Protein AF-A0A2T9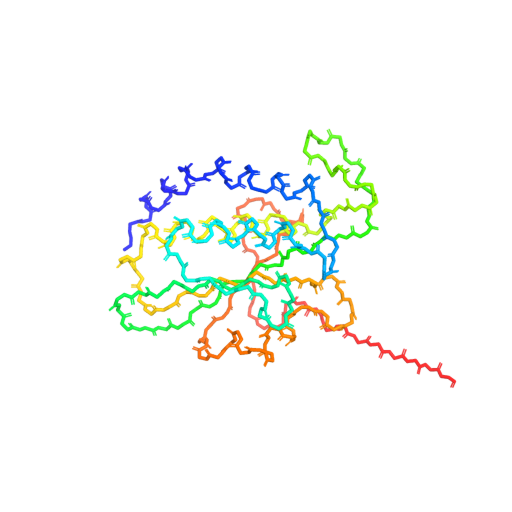XA88-F1 (afdb_monomer)

Organism: NCBI:txid563177

pLDDT: mean 96.51, std 3.8, range [69.56, 98.94]

Secondary structure (DSSP, 8-state):
--HHHHHHHHHHHHHHHHHHHHHHHHS--BTT--HHHHHHHHHHHHHTT-EEEE-SSSTT-EEEEEE-SS---EEEEEEE--BBS-------TT--SSTT-B--S-HHHHHHHHHHHHHHHHHTGGG--SEEEEEEES-SS-SSSTTHHHHHHTTTTTT-SEEEE----TTS-TT-----SS--SPPP------

Foldseek 3Di:
DPVVVLVVLLVVCVVVLVVQLLVCQQAAAAFLGCQVVLVVLQVLLVVLVWDWDAQQLGRSKIKTKDFAPAADAEEEEEAERHWDQAADPDPDPSHYPDGRTGRPQSSSNQSSVLSSVSNSCSVVVVVDHGMYMYIYFGACVPPPPGGPNSNVVSPSCPRHPYYDYDGDDPVDDPPDDDDDPDDDDDDDDDDDDD

InterPro domains:
  IPR002933 Peptidase M20 [PF01546] (76-179)
  IPR017439 Amidohydrolase [PTHR11014] (13-193)
  IPR017439 Amidohydrolase [TIGR01891] (17-194)

Structure (mmCIF, N/CA/C/O backbone):
data_AF-A0A2T9XA88-F1
#
_entry.id   AF-A0A2T9XA88-F1
#
loop_
_atom_site.group_PDB
_atom_site.id
_atom_site.type_symbol
_atom_site.label_atom_id
_atom_site.label_alt_id
_atom_site.label_comp_id
_atom_site.label_asym_id
_atom_site.label_entity_id
_atom_site.label_seq_id
_atom_site.pdbx_PDB_ins_code
_atom_site.Cartn_x
_atom_site.Cartn_y
_atom_site.Cartn_z
_atom_site.occupancy
_atom_site.B_iso_or_equiv
_atom_site.auth_seq_id
_atom_site.auth_comp_id
_atom_site.auth_asym_id
_atom_site.auth_atom_id
_atom_site.pdbx_PDB_model_num
ATOM 1 N N . MET A 1 1 ? -16.355 15.250 12.314 1.00 69.56 1 MET A N 1
ATOM 2 C CA . MET A 1 1 ? -14.965 15.017 11.875 1.00 69.56 1 MET A CA 1
ATOM 3 C C . MET A 1 1 ? -14.281 16.368 11.841 1.00 69.56 1 MET A C 1
ATOM 5 O O . MET A 1 1 ? -14.768 17.240 11.133 1.00 69.56 1 MET A O 1
ATOM 9 N N . ASP A 1 2 ? -13.253 16.572 12.661 1.00 83.31 2 ASP A N 1
ATOM 10 C CA . ASP A 1 2 ? -12.488 17.823 12.671 1.00 83.31 2 ASP A CA 1
ATOM 11 C C . ASP A 1 2 ? -11.396 17.740 11.596 1.00 83.31 2 ASP A C 1
ATOM 13 O O . ASP A 1 2 ? -10.391 17.045 11.753 1.00 83.31 2 ASP A O 1
ATOM 17 N N . ILE A 1 3 ? -11.654 18.386 10.460 1.00 84.69 3 ILE A N 1
ATOM 18 C CA . ILE A 1 3 ? -10.764 18.360 9.295 1.00 84.69 3 ILE A CA 1
ATOM 19 C C . ILE A 1 3 ? -9.452 19.094 9.592 1.00 84.69 3 ILE A C 1
ATOM 21 O O . ILE A 1 3 ? -8.404 18.678 9.103 1.00 84.69 3 ILE A O 1
ATOM 25 N N . GLU A 1 4 ? -9.477 20.147 10.407 1.00 88.25 4 GLU A N 1
ATOM 26 C CA . GLU A 1 4 ? -8.271 20.910 10.738 1.00 88.25 4 GLU A CA 1
ATOM 27 C C . GLU A 1 4 ? -7.352 20.111 11.660 1.00 88.25 4 GLU A C 1
ATOM 29 O O . GLU A 1 4 ? -6.138 20.073 11.447 1.00 88.25 4 GLU A O 1
ATOM 34 N N . LYS A 1 5 ? -7.930 19.362 12.609 1.00 89.12 5 LYS A N 1
ATOM 35 C CA . LYS A 1 5 ? -7.171 18.379 13.392 1.00 89.12 5 LYS A CA 1
ATOM 36 C C . LYS A 1 5 ? -6.504 17.336 12.489 1.00 89.12 5 LYS A C 1
ATOM 38 O O . LYS A 1 5 ? -5.317 17.074 12.649 1.00 89.12 5 LYS A O 1
ATOM 43 N N . LEU A 1 6 ? -7.236 16.772 11.523 1.00 89.12 6 LEU A N 1
ATOM 44 C CA . LEU A 1 6 ? -6.676 15.784 10.591 1.00 89.12 6 LEU A CA 1
ATOM 45 C C . LEU A 1 6 ? -5.538 16.361 9.745 1.00 89.12 6 LEU A C 1
ATOM 47 O O . LEU A 1 6 ? -4.523 15.697 9.571 1.00 89.12 6 LEU A O 1
ATOM 51 N N . LYS A 1 7 ? -5.670 17.598 9.250 1.00 90.00 7 LYS A N 1
ATOM 52 C CA . LYS A 1 7 ? -4.584 18.272 8.521 1.00 90.00 7 LYS A CA 1
ATOM 53 C C . LYS A 1 7 ? -3.334 18.414 9.384 1.00 90.00 7 LYS A C 1
ATOM 55 O O . LYS A 1 7 ? -2.239 18.139 8.906 1.00 90.00 7 LYS A O 1
ATOM 60 N N . LYS A 1 8 ? -3.493 18.800 10.652 1.00 93.12 8 LYS A N 1
ATOM 61 C CA . LYS A 1 8 ? -2.372 18.877 11.592 1.00 93.12 8 LYS A CA 1
ATOM 62 C C . LYS A 1 8 ? -1.730 17.505 11.815 1.00 93.12 8 LYS A C 1
ATOM 64 O O . LYS A 1 8 ? -0.515 17.391 11.716 1.00 93.12 8 LYS A O 1
ATOM 69 N N . ASP A 1 9 ? -2.537 16.472 12.056 1.00 93.06 9 ASP A N 1
ATOM 70 C CA . ASP A 1 9 ? -2.051 15.100 12.242 1.00 93.06 9 ASP A CA 1
ATOM 71 C C . ASP A 1 9 ? -1.282 14.586 11.009 1.00 93.06 9 ASP A C 1
ATOM 73 O O . ASP A 1 9 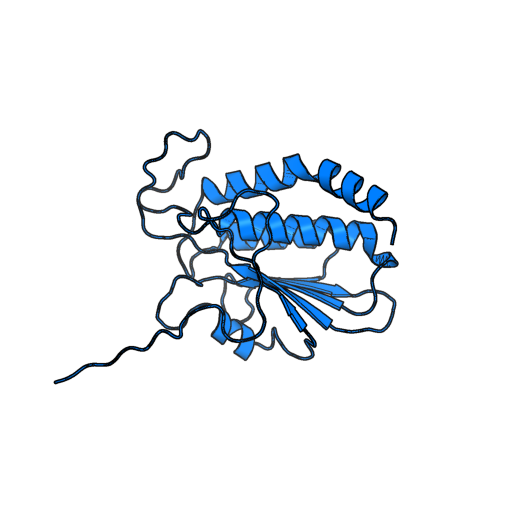? -0.309 13.854 11.168 1.00 93.06 9 ASP A O 1
ATOM 77 N N . VAL A 1 10 ? -1.689 14.979 9.794 1.00 92.19 10 VAL A N 1
ATOM 78 C CA . VAL A 1 10 ? -0.977 14.653 8.545 1.00 92.19 10 VAL A CA 1
ATOM 79 C C . VAL A 1 10 ? 0.400 15.317 8.492 1.00 92.19 10 VAL A C 1
ATOM 81 O O . VAL A 1 10 ? 1.373 14.652 8.149 1.00 92.19 10 VAL A O 1
ATOM 84 N N . LEU A 1 11 ? 0.504 16.597 8.864 1.00 94.19 11 LEU A N 1
ATOM 85 C CA . LEU A 1 11 ? 1.792 17.304 8.894 1.00 94.19 11 LEU A CA 1
ATOM 86 C C . LEU A 1 11 ? 2.755 16.699 9.928 1.00 94.19 11 LEU A C 1
ATOM 88 O O . LEU A 1 11 ? 3.957 16.651 9.695 1.00 94.19 11 LEU A O 1
ATOM 92 N N . GLU A 1 12 ? 2.241 16.180 11.047 1.00 95.62 12 GLU A N 1
ATOM 93 C CA . GLU A 1 12 ? 3.060 15.511 12.071 1.00 95.62 12 GLU A CA 1
ATOM 94 C C . GLU A 1 12 ? 3.712 14.205 11.575 1.00 95.62 12 GLU A C 1
ATOM 96 O O . GLU A 1 12 ? 4.723 13.783 12.135 1.00 95.62 12 GLU A O 1
ATOM 101 N N . ILE A 1 13 ? 3.154 13.557 10.545 1.00 96.44 13 ILE A N 1
ATOM 102 C CA . ILE A 1 13 ? 3.668 12.289 9.996 1.00 96.44 13 ILE A CA 1
ATOM 103 C C . ILE A 1 13 ? 4.383 12.448 8.645 1.00 96.44 13 ILE A C 1
ATOM 105 O O . ILE A 1 13 ? 4.894 11.460 8.116 1.00 96.44 13 ILE A O 1
ATOM 109 N N . GLU A 1 14 ? 4.447 13.660 8.087 1.00 97.00 14 GLU A N 1
ATOM 110 C CA . GLU A 1 14 ? 4.990 13.928 6.748 1.00 97.00 14 GLU A CA 1
ATOM 111 C C . GLU A 1 14 ? 6.436 13.440 6.592 1.00 97.00 14 GLU A C 1
ATOM 113 O O . GLU A 1 14 ? 6.726 12.635 5.703 1.00 97.00 14 GLU A O 1
ATOM 118 N N . ASP A 1 15 ? 7.328 13.838 7.503 1.00 98.12 15 ASP A N 1
ATOM 119 C CA . ASP A 1 15 ? 8.736 13.425 7.475 1.00 98.12 15 ASP A CA 1
ATOM 120 C C . ASP A 1 15 ? 8.882 11.902 7.519 1.00 98.12 15 ASP A C 1
ATOM 122 O O . ASP A 1 15 ? 9.728 11.327 6.827 1.00 98.12 15 ASP A O 1
ATOM 126 N N . LYS A 1 16 ? 8.014 11.224 8.282 1.00 97.75 16 LYS A N 1
ATOM 127 C CA . LYS A 1 16 ? 8.039 9.765 8.386 1.00 97.75 16 LYS A CA 1
ATOM 128 C C . LYS A 1 16 ? 7.603 9.093 7.087 1.00 97.75 16 LYS A C 1
ATOM 130 O O . LYS A 1 16 ? 8.204 8.097 6.684 1.00 97.75 16 LYS A O 1
ATOM 135 N N . ILE A 1 17 ? 6.583 9.634 6.423 1.00 98.19 17 ILE A N 1
ATOM 136 C CA . ILE A 1 17 ? 6.123 9.155 5.114 1.00 98.19 17 ILE A CA 1
ATOM 137 C C . ILE A 1 17 ? 7.238 9.334 4.076 1.00 98.19 17 ILE A C 1
ATOM 139 O O . ILE A 1 17 ? 7.531 8.401 3.326 1.00 98.19 17 ILE A O 1
ATOM 143 N N . ILE A 1 18 ? 7.909 10.490 4.066 1.00 98.56 18 ILE A N 1
ATOM 144 C CA . ILE A 1 18 ? 9.034 10.767 3.162 1.00 98.56 18 ILE A CA 1
ATOM 145 C C . ILE A 1 18 ? 10.200 9.805 3.428 1.00 98.56 18 ILE A C 1
ATOM 147 O O . ILE A 1 18 ? 10.773 9.266 2.478 1.00 98.56 18 ILE A O 1
ATOM 151 N N . GLU A 1 19 ? 10.542 9.564 4.696 1.00 98.56 19 GLU A N 1
ATOM 152 C CA . GLU A 1 19 ? 11.581 8.609 5.100 1.00 98.56 19 GLU A CA 1
ATOM 153 C C . GLU A 1 19 ? 11.267 7.197 4.586 1.00 98.56 19 GLU A C 1
ATOM 155 O O . GLU A 1 19 ? 12.115 6.574 3.947 1.00 98.56 19 GLU A O 1
ATOM 160 N N . ILE A 1 20 ? 10.041 6.707 4.810 1.00 98.69 20 ILE A N 1
ATOM 161 C CA . ILE A 1 20 ? 9.595 5.385 4.347 1.00 98.69 20 ILE A CA 1
ATOM 162 C C . ILE A 1 20 ? 9.673 5.296 2.824 1.00 98.69 20 ILE A C 1
ATOM 164 O O . ILE A 1 20 ? 10.275 4.356 2.305 1.00 98.69 20 ILE A O 1
ATOM 168 N N . ARG A 1 21 ? 9.126 6.290 2.112 1.00 98.81 21 ARG A N 1
ATOM 169 C CA . ARG A 1 21 ? 9.150 6.340 0.646 1.00 98.81 21 ARG A CA 1
ATOM 170 C C . ARG A 1 21 ? 10.576 6.233 0.121 1.00 98.81 21 ARG A C 1
ATOM 172 O O . ARG A 1 21 ? 10.858 5.402 -0.734 1.00 98.81 21 ARG A O 1
ATOM 179 N N . ARG A 1 22 ? 11.493 7.052 0.648 1.00 98.81 22 ARG A N 1
ATOM 180 C CA . ARG A 1 22 ? 12.899 7.063 0.214 1.00 98.81 22 ARG A CA 1
ATOM 181 C C . ARG A 1 22 ? 13.606 5.756 0.556 1.00 98.81 22 ARG A C 1
ATOM 183 O O . ARG A 1 22 ? 14.346 5.248 -0.274 1.00 98.81 22 ARG A O 1
ATOM 190 N N . LYS A 1 23 ? 13.342 5.177 1.729 1.00 98.75 23 LYS A N 1
ATOM 191 C CA . LYS A 1 23 ? 13.920 3.889 2.133 1.00 98.75 23 LYS A CA 1
ATOM 192 C C . LYS A 1 23 ? 13.523 2.754 1.186 1.00 98.75 23 LYS A C 1
ATOM 194 O O . LYS A 1 23 ? 14.372 1.925 0.864 1.00 98.75 23 LYS A O 1
ATOM 199 N N . ILE A 1 24 ? 12.262 2.722 0.754 1.00 98.81 24 ILE A N 1
ATOM 200 C CA . ILE A 1 24 ? 11.772 1.746 -0.228 1.00 98.81 24 ILE A CA 1
ATOM 201 C C . ILE A 1 24 ? 12.397 2.034 -1.603 1.00 98.81 24 ILE A C 1
ATOM 203 O O . ILE A 1 24 ? 12.941 1.127 -2.222 1.00 98.81 24 ILE A O 1
ATOM 207 N N . HIS A 1 25 ? 12.430 3.301 -2.031 1.00 98.88 25 HIS A N 1
ATOM 208 C CA . HIS A 1 25 ? 13.045 3.708 -3.302 1.00 98.88 25 HIS A CA 1
ATOM 209 C C . HIS A 1 25 ? 14.518 3.298 -3.432 1.00 98.88 25 HIS A C 1
ATOM 211 O O . HIS A 1 25 ? 14.935 2.823 -4.483 1.00 98.88 25 HIS A O 1
ATOM 217 N N . GLU A 1 26 ? 15.301 3.456 -2.362 1.00 98.69 26 GLU A N 1
ATOM 218 C CA . GLU A 1 26 ? 16.718 3.084 -2.330 1.00 98.69 26 GLU A CA 1
ATOM 219 C C . GLU A 1 26 ? 16.949 1.566 -2.387 1.00 98.69 26 GLU A C 1
ATOM 221 O O . GLU A 1 26 ? 18.042 1.133 -2.754 1.00 98.69 26 GLU A O 1
ATOM 226 N N . ASN A 1 27 ? 15.964 0.754 -1.990 1.00 98.69 27 ASN A N 1
ATOM 227 C CA . ASN A 1 27 ? 16.084 -0.702 -1.873 1.00 98.69 27 ASN A CA 1
ATOM 228 C C . ASN A 1 27 ? 14.925 -1.405 -2.603 1.00 98.69 27 ASN A C 1
ATOM 230 O O . ASN A 1 27 ? 14.166 -2.138 -1.966 1.00 98.69 27 ASN A O 1
ATOM 234 N N . PRO A 1 28 ? 14.765 -1.170 -3.916 1.00 98.75 28 PRO A N 1
ATOM 235 C CA . PRO A 1 28 ? 13.628 -1.677 -4.658 1.00 98.75 28 PRO A CA 1
ATOM 236 C C . PRO A 1 28 ? 13.723 -3.196 -4.833 1.00 98.75 28 PRO A C 1
ATOM 238 O O . PRO A 1 28 ? 14.806 -3.763 -5.007 1.00 98.75 28 PRO A O 1
ATOM 241 N N . GLU A 1 29 ? 12.570 -3.856 -4.834 1.00 98.75 29 GLU A N 1
ATOM 242 C CA . GLU A 1 29 ? 12.454 -5.304 -4.981 1.00 98.75 29 GLU A CA 1
ATOM 243 C C . GLU A 1 29 ? 11.480 -5.637 -6.113 1.00 98.75 29 GLU A C 1
ATOM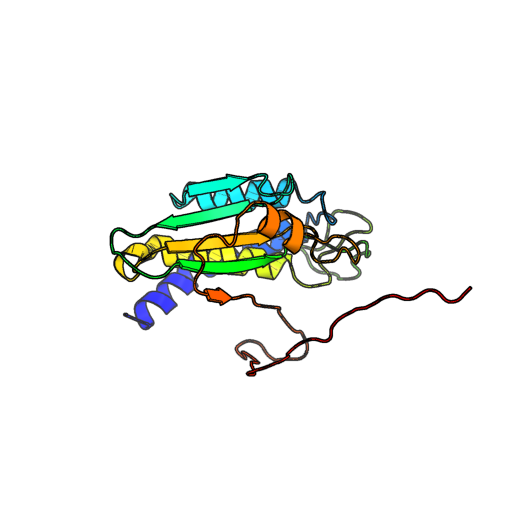 245 O O . GLU A 1 29 ? 10.407 -5.052 -6.217 1.00 98.75 29 GLU A O 1
ATOM 250 N N . LEU A 1 30 ? 11.866 -6.573 -6.980 1.00 98.69 30 LEU A N 1
ATOM 251 C CA . LEU A 1 30 ? 11.033 -7.009 -8.103 1.00 98.69 30 LEU A CA 1
ATOM 252 C C . LEU A 1 30 ? 9.784 -7.760 -7.625 1.00 98.69 30 LEU A C 1
ATOM 254 O O . LEU A 1 30 ? 9.759 -8.296 -6.513 1.00 98.69 30 LEU A O 1
ATOM 258 N N . SER A 1 31 ? 8.813 -7.889 -8.529 1.00 98.44 31 SER A N 1
ATOM 259 C CA . SER A 1 31 ? 7.615 -8.709 -8.360 1.00 98.44 31 SER A CA 1
ATOM 260 C C . SER A 1 31 ? 7.939 -10.080 -7.743 1.00 98.44 31 SER A C 1
ATOM 262 O O . SER A 1 31 ? 8.869 -10.775 -8.175 1.00 98.44 31 SER A O 1
ATOM 264 N N . TYR A 1 32 ? 7.176 -10.464 -6.715 1.00 98.19 32 TYR A N 1
ATOM 265 C CA . TYR A 1 32 ? 7.311 -11.698 -5.919 1.00 98.19 32 TYR A CA 1
ATOM 266 C C . TYR A 1 32 ? 8.567 -11.802 -5.034 1.00 98.19 32 TYR A C 1
ATOM 268 O O . TYR A 1 32 ? 8.820 -12.855 -4.436 1.00 98.19 32 TYR A O 1
ATOM 276 N N . LYS A 1 33 ? 9.382 -10.745 -4.951 1.00 98.38 33 LYS A N 1
ATOM 277 C CA . LYS A 1 33 ? 10.631 -10.705 -4.172 1.00 98.38 33 LYS A CA 1
ATOM 278 C C . LYS A 1 33 ? 10.667 -9.571 -3.148 1.00 98.38 33 LYS A C 1
ATOM 280 O O . LYS A 1 33 ? 11.725 -9.314 -2.585 1.00 98.38 33 LYS A O 1
ATOM 285 N N . GLU A 1 34 ? 9.533 -8.934 -2.878 1.00 98.44 34 GLU A N 1
ATOM 286 C CA . GLU A 1 34 ? 9.346 -7.749 -2.029 1.00 98.44 34 GLU A CA 1
ATOM 287 C C . GLU A 1 34 ? 9.464 -8.050 -0.519 1.00 98.44 34 GLU A C 1
ATOM 289 O O . GLU A 1 34 ? 8.670 -7.575 0.292 1.00 98.44 34 GLU A O 1
ATOM 294 N N . TYR A 1 35 ? 10.414 -8.895 -0.109 1.00 98.69 35 TYR A N 1
ATOM 295 C CA . TYR A 1 35 ? 10.523 -9.394 1.264 1.00 98.69 35 TYR A CA 1
ATOM 296 C C . TYR A 1 35 ? 10.884 -8.298 2.269 1.00 98.69 35 TYR A C 1
ATOM 298 O O . TYR A 1 35 ? 10.324 -8.265 3.370 1.00 98.69 35 TYR A O 1
ATOM 306 N N . ASN A 1 36 ? 11.806 -7.399 1.921 1.00 98.69 36 ASN A N 1
ATOM 307 C CA . ASN A 1 36 ? 12.195 -6.300 2.802 1.00 98.69 36 ASN A CA 1
ATOM 308 C C . ASN A 1 36 ? 11.085 -5.252 2.893 1.00 98.69 36 ASN A C 1
ATOM 310 O O . ASN A 1 36 ? 10.796 -4.754 3.985 1.00 98.69 36 ASN A O 1
ATOM 314 N N . THR A 1 37 ? 10.427 -4.970 1.772 1.00 98.81 37 THR A N 1
ATOM 315 C CA . THR A 1 37 ? 9.289 -4.051 1.693 1.00 98.81 37 THR A CA 1
ATOM 316 C C . THR A 1 37 ? 8.113 -4.582 2.512 1.00 98.81 37 THR A C 1
ATOM 318 O O . THR A 1 37 ? 7.614 -3.887 3.398 1.00 98.81 37 THR A O 1
ATOM 321 N N . ALA A 1 38 ? 7.744 -5.852 2.328 1.00 98.88 38 ALA A N 1
ATOM 322 C CA . ALA A 1 38 ? 6.698 -6.520 3.100 1.00 98.88 38 ALA A CA 1
ATOM 323 C C . ALA A 1 38 ? 7.003 -6.525 4.604 1.00 98.88 38 ALA A C 1
ATOM 325 O O . ALA A 1 38 ? 6.123 -6.253 5.426 1.00 98.88 38 ALA A O 1
ATOM 326 N N . LYS A 1 39 ? 8.261 -6.784 4.984 1.00 98.88 39 LYS A N 1
ATOM 327 C CA . LYS A 1 39 ? 8.700 -6.725 6.383 1.00 98.88 39 LYS A CA 1
ATOM 328 C C . LYS A 1 39 ? 8.520 -5.322 6.967 1.00 98.88 39 LYS A C 1
ATOM 330 O O . LYS A 1 39 ? 7.919 -5.196 8.033 1.00 98.88 39 LYS A O 1
ATOM 335 N N . LEU A 1 40 ? 8.984 -4.285 6.266 1.00 98.88 40 LEU A N 1
ATOM 336 C CA . LEU A 1 40 ? 8.846 -2.890 6.692 1.00 98.88 40 LEU A CA 1
ATOM 337 C C . LEU A 1 40 ? 7.374 -2.504 6.892 1.00 98.88 40 LEU A C 1
ATOM 339 O O . LEU A 1 40 ? 7.025 -1.916 7.918 1.00 98.88 40 LEU A O 1
ATOM 343 N N . VAL A 1 41 ? 6.511 -2.858 5.937 1.00 98.88 41 VAL A N 1
ATOM 344 C CA . VAL A 1 41 ? 5.063 -2.617 6.008 1.00 98.88 41 VAL A CA 1
ATOM 345 C C . VAL A 1 41 ? 4.461 -3.318 7.224 1.00 98.88 41 VAL A C 1
ATOM 347 O O . VAL A 1 41 ? 3.790 -2.683 8.038 1.00 98.88 41 VAL A O 1
ATOM 350 N N . ALA A 1 42 ? 4.729 -4.616 7.387 1.00 98.88 42 ALA A N 1
ATOM 351 C CA . ALA A 1 42 ? 4.171 -5.412 8.473 1.00 98.88 42 ALA A CA 1
ATOM 352 C C . ALA A 1 42 ? 4.612 -4.907 9.855 1.00 98.88 42 ALA A C 1
ATOM 354 O O . ALA A 1 42 ? 3.793 -4.831 10.771 1.00 98.88 42 ALA A O 1
ATOM 355 N N . GLU A 1 43 ? 5.887 -4.552 10.018 1.00 98.81 43 GLU A N 1
ATOM 356 C CA . GLU A 1 43 ? 6.419 -3.978 11.260 1.00 98.81 43 GLU A CA 1
ATOM 357 C C . GLU A 1 43 ? 5.799 -2.610 11.559 1.00 98.81 43 GLU A C 1
ATOM 359 O O . GLU A 1 43 ? 5.391 -2.356 12.696 1.00 98.81 43 GLU A O 1
ATOM 364 N N . THR A 1 44 ? 5.647 -1.763 10.536 1.00 98.75 44 THR A N 1
ATOM 365 C CA . THR A 1 44 ? 5.022 -0.443 10.683 1.00 98.75 44 THR A CA 1
ATOM 366 C C . THR A 1 44 ? 3.574 -0.584 11.145 1.00 98.75 44 THR A C 1
ATOM 368 O O . THR A 1 44 ? 3.209 -0.013 12.169 1.00 98.75 44 THR A O 1
ATOM 371 N N . LEU A 1 45 ? 2.765 -1.410 10.476 1.00 98.88 45 LEU A N 1
ATOM 372 C CA . LEU A 1 45 ? 1.371 -1.649 10.865 1.00 98.88 45 LEU A CA 1
ATOM 373 C C . LEU A 1 45 ? 1.247 -2.230 12.283 1.00 98.88 45 LEU A C 1
ATOM 375 O O . LEU A 1 45 ? 0.435 -1.752 13.074 1.00 98.88 45 LEU A O 1
ATOM 379 N N . LYS A 1 46 ? 2.084 -3.213 12.646 1.00 98.81 46 LYS A N 1
ATOM 380 C CA . LYS A 1 46 ? 2.090 -3.793 14.002 1.00 98.81 46 LYS A CA 1
ATOM 381 C C . LYS A 1 46 ? 2.380 -2.746 15.074 1.00 98.81 46 LYS A C 1
ATOM 383 O O . LYS A 1 46 ? 1.742 -2.769 16.123 1.00 98.81 46 LYS A O 1
ATOM 388 N N . SER A 1 47 ? 3.302 -1.815 14.815 1.00 98.38 47 SER A N 1
ATOM 389 C CA . SER A 1 47 ? 3.623 -0.742 15.768 1.00 98.38 47 SER A CA 1
ATOM 390 C C . SER A 1 47 ? 2.460 0.229 16.013 1.00 98.38 47 SER A C 1
ATOM 392 O O . SER A 1 47 ? 2.416 0.877 17.054 1.00 98.38 47 SER A O 1
ATOM 394 N N . LEU A 1 48 ? 1.485 0.273 15.099 1.00 98.06 48 LEU A N 1
ATOM 395 C CA . LEU A 1 48 ? 0.246 1.045 15.229 1.00 98.06 48 LEU A CA 1
ATOM 396 C C . LEU A 1 48 ? -0.871 0.278 15.957 1.00 98.06 48 LEU A C 1
ATOM 398 O O . LEU A 1 48 ? -1.983 0.787 16.071 1.00 98.06 48 LEU A O 1
ATOM 402 N N . GLY A 1 49 ? -0.611 -0.953 16.414 1.00 98.06 49 GLY A N 1
ATOM 403 C CA . GLY A 1 49 ? -1.624 -1.818 17.025 1.00 98.06 49 GLY A CA 1
ATOM 404 C C . GLY A 1 49 ? -2.613 -2.430 16.025 1.00 98.06 49 GLY A C 1
ATOM 405 O O . GLY A 1 49 ? -3.664 -2.920 16.432 1.00 98.06 49 GLY A O 1
ATOM 406 N N . ILE A 1 50 ? -2.297 -2.405 14.727 1.00 98.75 50 ILE A N 1
ATOM 407 C CA . ILE A 1 50 ? -3.124 -2.997 13.667 1.00 98.75 50 ILE A CA 1
ATOM 408 C C . ILE A 1 50 ? -2.882 -4.514 13.624 1.00 98.75 50 ILE A C 1
ATOM 410 O O . ILE A 1 50 ? -1.742 -4.972 13.723 1.00 98.75 50 ILE A O 1
ATOM 414 N N . GLU A 1 51 ? -3.944 -5.310 13.455 1.00 98.69 51 GLU A N 1
ATOM 415 C CA . GLU A 1 51 ? -3.827 -6.756 13.219 1.00 98.69 51 GLU A CA 1
ATOM 416 C C . GLU A 1 51 ? -3.180 -6.978 11.842 1.00 98.69 51 GLU A C 1
ATOM 418 O O . GLU A 1 51 ? -3.666 -6.454 10.843 1.00 98.69 51 GLU A O 1
ATOM 423 N N . VAL A 1 52 ? -2.087 -7.745 11.763 1.00 98.88 52 VAL A N 1
ATOM 424 C CA . VAL A 1 52 ? -1.339 -7.941 10.509 1.00 98.88 52 VAL A CA 1
ATOM 425 C C . VAL A 1 52 ? -1.261 -9.411 10.130 1.00 98.88 52 VAL A C 1
ATOM 427 O O . VAL A 1 52 ? -0.812 -10.241 10.923 1.00 98.88 52 VAL A O 1
ATOM 430 N N . LYS A 1 53 ? -1.601 -9.706 8.875 1.00 98.75 53 LYS A N 1
ATOM 431 C CA . LYS A 1 53 ? -1.374 -10.994 8.217 1.00 98.75 53 LYS A CA 1
ATOM 432 C C . LYS A 1 53 ? -0.375 -10.799 7.080 1.00 98.75 53 LYS A C 1
ATOM 434 O O . LYS A 1 53 ? -0.551 -9.921 6.244 1.00 98.75 53 LYS A O 1
ATOM 439 N N . VAL A 1 54 ? 0.671 -11.616 7.062 1.00 98.62 54 VAL A N 1
ATOM 440 C CA . VAL A 1 54 ? 1.658 -11.681 5.974 1.00 98.62 54 VAL A CA 1
ATOM 441 C C . VAL A 1 54 ? 1.482 -13.023 5.271 1.00 98.62 54 VAL A C 1
ATOM 443 O O . VAL A 1 54 ? 1.048 -13.983 5.909 1.00 98.62 54 VAL A O 1
ATOM 446 N N . GLY A 1 55 ? 1.806 -13.106 3.984 1.00 98.31 55 GLY A N 1
ATOM 447 C CA . GLY A 1 55 ? 1.692 -14.359 3.240 1.00 98.31 55 GLY A CA 1
ATOM 448 C C . GLY A 1 55 ? 0.280 -14.630 2.714 1.00 98.31 55 GLY A C 1
ATOM 449 O O . GLY A 1 55 ? -0.101 -15.787 2.556 1.00 98.31 55 GLY A O 1
ATOM 450 N N . VAL A 1 56 ? -0.538 -13.591 2.506 1.00 98.12 56 VAL A N 1
ATOM 451 C CA . VAL A 1 56 ? -1.935 -13.745 2.062 1.00 98.12 56 VAL A CA 1
ATOM 452 C C . VAL A 1 56 ? -1.959 -14.030 0.561 1.00 98.12 56 VAL A C 1
ATOM 454 O O . VAL A 1 56 ? -1.860 -13.115 -0.245 1.00 98.12 56 VAL A O 1
ATOM 457 N N . GLY A 1 57 ? -2.027 -15.303 0.172 1.00 97.62 57 GLY A N 1
ATOM 458 C CA . GLY A 1 57 ? -2.007 -15.741 -1.233 1.00 97.62 57 GLY A CA 1
ATOM 459 C C . GLY A 1 57 ? -0.620 -15.714 -1.888 1.00 97.62 57 GLY A C 1
ATOM 460 O O . GLY A 1 57 ? -0.317 -16.582 -2.701 1.00 97.62 57 GLY A O 1
ATOM 461 N N . LEU A 1 58 ? 0.249 -14.778 -1.493 1.00 98.00 58 LEU A N 1
ATOM 462 C CA . LEU A 1 58 ? 1.657 -14.701 -1.898 1.00 98.00 58 LEU A CA 1
ATOM 463 C C . LEU A 1 58 ? 2.560 -14.439 -0.685 1.00 98.00 58 LEU A C 1
ATOM 465 O O . LEU A 1 58 ? 2.138 -13.707 0.210 1.00 98.00 58 LEU A O 1
ATOM 469 N N . PRO A 1 59 ? 3.806 -14.960 -0.651 1.00 98.31 59 PRO A N 1
ATOM 470 C CA . PRO A 1 59 ? 4.701 -14.839 0.507 1.00 98.31 59 PRO A CA 1
ATOM 471 C C . PRO A 1 59 ? 4.944 -13.403 0.991 1.00 98.31 59 PRO A C 1
ATOM 473 O O . PRO A 1 59 ? 5.069 -13.174 2.192 1.00 98.31 59 PRO A O 1
ATOM 476 N N . THR A 1 60 ? 4.991 -12.443 0.067 1.00 98.56 60 THR A N 1
ATOM 477 C CA . THR A 1 60 ? 5.285 -11.028 0.337 1.00 98.56 60 THR A CA 1
ATOM 478 C C . THR A 1 60 ? 4.031 -10.168 0.489 1.00 98.56 60 THR A C 1
ATOM 480 O O . THR A 1 60 ? 4.137 -8.995 0.823 1.00 98.56 60 THR A O 1
ATOM 483 N N . ALA A 1 61 ? 2.830 -10.723 0.309 1.00 98.75 61 ALA A N 1
ATOM 484 C CA . ALA A 1 61 ? 1.590 -9.974 0.480 1.00 98.75 61 ALA A CA 1
ATOM 485 C C . ALA A 1 61 ? 1.317 -9.638 1.952 1.00 98.75 61 ALA A C 1
ATOM 487 O O . ALA A 1 61 ? 1.427 -10.513 2.820 1.00 98.75 61 ALA A O 1
ATOM 488 N N . VAL A 1 62 ? 0.906 -8.394 2.232 1.00 98.94 62 VAL A N 1
ATOM 489 C CA . VAL A 1 62 ? 0.597 -7.925 3.593 1.00 98.94 62 VAL A CA 1
ATOM 490 C C . VAL A 1 62 ? -0.819 -7.359 3.665 1.00 98.94 62 VAL A C 1
ATOM 492 O O . VAL A 1 62 ? -1.216 -6.507 2.873 1.00 98.94 62 VAL A O 1
ATOM 495 N N . LEU A 1 63 ? -1.575 -7.819 4.660 1.00 98.88 63 LEU A N 1
ATOM 496 C CA . LEU A 1 63 ? -2.902 -7.331 5.011 1.00 98.88 63 LEU A CA 1
ATOM 497 C C . LEU A 1 63 ? -2.878 -6.770 6.437 1.00 98.88 63 LEU A C 1
ATOM 499 O O . LEU A 1 63 ? -2.625 -7.507 7.390 1.00 98.88 63 LEU A O 1
ATOM 503 N N . GLY A 1 64 ? -3.180 -5.482 6.583 1.00 98.88 64 GLY A N 1
ATOM 504 C CA . GLY A 1 64 ? -3.499 -4.848 7.862 1.00 98.88 64 GLY A CA 1
ATOM 505 C C . GLY A 1 64 ? -5.008 -4.774 8.078 1.00 98.88 64 GLY A C 1
ATOM 506 O O . GLY A 1 64 ? -5.740 -4.449 7.148 1.00 98.88 64 GLY A O 1
ATOM 507 N N . ILE A 1 65 ? -5.483 -5.043 9.291 1.00 98.81 65 ILE A N 1
ATOM 508 C CA . ILE A 1 65 ? -6.900 -5.008 9.659 1.00 98.81 65 ILE A CA 1
ATOM 509 C C . ILE A 1 65 ? -7.071 -4.105 10.885 1.00 98.81 65 ILE A C 1
ATOM 511 O O . ILE A 1 65 ? -6.641 -4.437 11.991 1.00 98.81 65 ILE A O 1
ATOM 515 N N . LEU A 1 66 ? -7.710 -2.953 10.686 1.00 98.56 66 LEU A N 1
ATOM 516 C CA . LEU A 1 66 ? -8.075 -2.009 11.739 1.00 98.56 66 LEU A CA 1
ATOM 517 C C . LEU A 1 66 ? -9.580 -2.113 12.000 1.00 98.56 66 LEU A C 1
ATOM 519 O O . LEU A 1 66 ? -10.390 -1.528 11.281 1.00 98.56 66 LEU A O 1
ATOM 523 N N . LYS A 1 67 ? -9.947 -2.876 13.031 1.00 97.50 67 LYS A N 1
ATOM 524 C CA . LYS A 1 67 ? -11.332 -3.014 13.505 1.00 97.50 67 LYS A CA 1
ATOM 525 C C . LYS A 1 67 ? -11.644 -1.934 14.525 1.00 97.50 67 LYS A C 1
ATOM 527 O O . LYS A 1 67 ? -10.879 -1.739 15.468 1.00 97.50 67 LYS A O 1
ATOM 532 N N . THR A 1 68 ? -12.780 -1.269 14.369 1.00 96.50 68 THR A N 1
ATOM 533 C CA . THR A 1 68 ? -13.266 -0.311 15.362 1.00 96.50 68 THR A CA 1
ATOM 534 C C . THR A 1 68 ? -14.210 -0.997 16.351 1.00 96.50 68 THR A C 1
ATOM 536 O O . THR A 1 68 ? -14.664 -2.121 16.139 1.00 96.50 68 THR A O 1
ATOM 539 N N . SER A 1 69 ? -14.531 -0.319 17.452 1.00 95.19 69 SER A N 1
ATOM 540 C CA . SER A 1 69 ? -15.511 -0.799 18.436 1.00 95.19 69 SER A CA 1
ATOM 541 C C . SER A 1 69 ? -16.969 -0.624 17.991 1.00 95.19 69 SER A C 1
ATOM 543 O O . SER A 1 69 ? -17.884 -1.066 18.686 1.00 95.19 69 SER A O 1
ATOM 545 N N . LYS A 1 70 ? -17.206 0.037 16.851 1.00 96.12 70 LYS A N 1
ATOM 546 C CA . LYS A 1 70 ? -18.540 0.376 16.345 1.00 96.12 70 LYS A CA 1
ATOM 547 C C . LYS A 1 70 ? -18.857 -0.494 15.127 1.00 96.12 70 LYS A C 1
ATOM 549 O O . LYS A 1 70 ? -18.002 -0.612 14.250 1.00 96.12 70 LYS A O 1
ATOM 554 N N . PRO A 1 71 ? -20.071 -1.062 15.013 1.00 97.00 71 PRO A N 1
ATOM 555 C CA . PRO A 1 71 ? -20.456 -1.804 13.818 1.00 97.00 71 PRO A CA 1
ATOM 556 C C . PRO A 1 71 ? -20.451 -0.881 12.595 1.00 97.00 71 PRO A C 1
ATOM 558 O O . PRO A 1 71 ? -20.726 0.315 12.702 1.00 97.00 71 PRO A O 1
ATOM 561 N N . GLY A 1 72 ? -20.157 -1.429 11.421 1.00 97.38 72 GLY A N 1
ATOM 562 C CA . GLY A 1 72 ? -20.091 -0.636 10.202 1.00 97.38 72 GLY A CA 1
ATOM 563 C C . GLY A 1 72 ? -19.621 -1.432 8.998 1.00 97.38 72 GLY A C 1
ATOM 564 O O . GLY A 1 72 ? -19.567 -2.659 9.024 1.00 97.38 72 GLY A O 1
ATOM 565 N N . LYS A 1 73 ? -19.314 -0.692 7.937 1.00 98.25 73 LYS A N 1
ATOM 566 C CA . LYS A 1 73 ? -18.864 -1.219 6.651 1.00 98.25 73 LYS A CA 1
ATOM 567 C C . LYS A 1 73 ? -17.395 -1.628 6.701 1.00 98.25 73 LYS A C 1
ATOM 569 O O . LYS A 1 73 ? -16.635 -1.108 7.519 1.00 98.25 73 LYS A O 1
ATOM 574 N N . VAL A 1 74 ? -17.003 -2.524 5.804 1.00 98.62 74 VAL A N 1
ATOM 575 C CA . VAL A 1 74 ? -15.603 -2.900 5.594 1.00 98.62 74 VAL A CA 1
ATOM 576 C C . VAL A 1 74 ? -15.082 -2.170 4.361 1.00 98.62 74 VAL A C 1
ATOM 578 O O . VAL A 1 74 ? -15.582 -2.369 3.252 1.00 98.62 74 VAL A O 1
ATOM 581 N N . VAL A 1 75 ? -14.074 -1.321 4.546 1.00 98.69 75 VAL A N 1
ATOM 582 C CA . VAL A 1 75 ? -13.434 -0.570 3.458 1.00 98.69 75 VAL A CA 1
ATOM 583 C C . VAL A 1 75 ? -11.997 -1.040 3.288 1.00 98.69 75 VAL A C 1
ATOM 585 O O . VAL A 1 75 ? -11.214 -1.007 4.233 1.00 98.69 75 VAL A O 1
ATOM 588 N N . ALA A 1 76 ? -11.637 -1.452 2.078 1.00 98.81 76 ALA A N 1
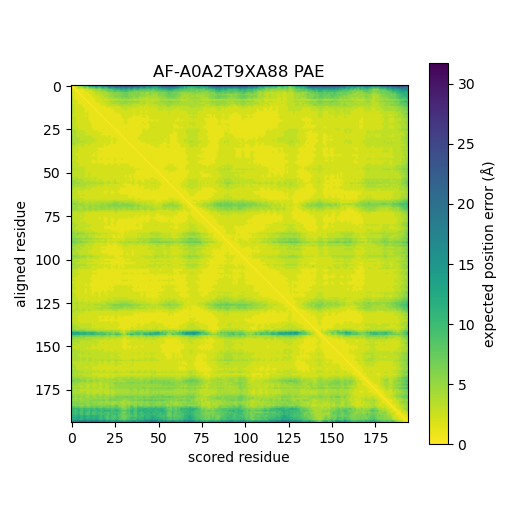ATOM 589 C CA . ALA A 1 76 ? -10.275 -1.796 1.711 1.00 98.81 76 ALA A CA 1
ATOM 590 C C . ALA A 1 76 ? -9.569 -0.619 1.025 1.00 98.81 76 ALA A C 1
ATOM 592 O O . ALA A 1 76 ? -10.126 0.039 0.147 1.00 98.81 76 ALA A O 1
ATOM 593 N N . LEU A 1 77 ? -8.321 -0.383 1.406 1.00 98.88 77 LEU A N 1
ATOM 594 C CA . LEU A 1 77 ? -7.414 0.588 0.808 1.00 98.88 77 LEU A CA 1
ATOM 595 C C . LEU A 1 77 ? -6.194 -0.174 0.291 1.00 98.88 77 LEU A C 1
ATOM 597 O O . LEU A 1 77 ? -5.577 -0.916 1.057 1.00 98.88 77 LEU A O 1
ATOM 601 N N . ARG A 1 78 ? -5.866 -0.024 -0.993 1.00 98.88 78 ARG A N 1
ATOM 602 C CA . ARG A 1 78 ? -4.851 -0.835 -1.676 1.00 98.88 78 ARG A CA 1
ATOM 603 C C . ARG A 1 78 ? -3.671 0.004 -2.164 1.00 98.88 78 ARG A C 1
ATOM 605 O O . ARG A 1 78 ? -3.878 1.046 -2.781 1.00 98.88 78 ARG A O 1
ATOM 612 N N . ALA A 1 79 ? -2.461 -0.510 -1.951 1.00 98.88 79 ALA A N 1
ATOM 613 C CA . ALA A 1 79 ? -1.211 -0.058 -2.562 1.00 98.88 79 ALA A CA 1
ATOM 614 C C . ALA A 1 79 ? -0.454 -1.262 -3.143 1.00 98.88 79 ALA A C 1
ATOM 616 O O . ALA A 1 79 ? -0.445 -2.333 -2.540 1.00 98.88 79 ALA A O 1
ATOM 617 N N . ASP A 1 80 ? 0.148 -1.093 -4.311 1.00 98.69 80 ASP A N 1
ATOM 618 C C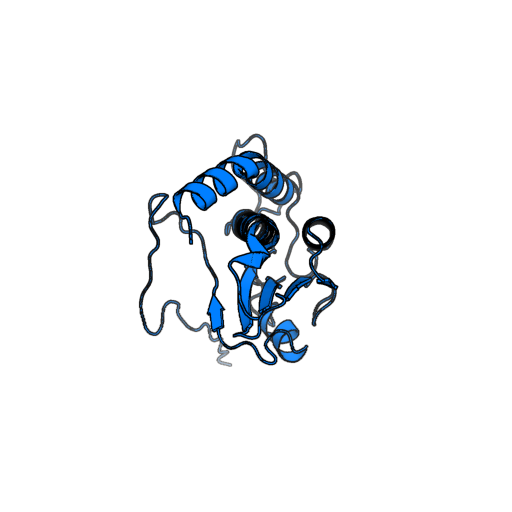A . ASP A 1 80 ? 1.141 -1.995 -4.906 1.00 98.69 80 ASP A CA 1
ATOM 619 C C . ASP A 1 80 ? 2.536 -1.735 -4.317 1.00 98.69 80 ASP A C 1
ATOM 621 O O . ASP A 1 80 ? 2.790 -0.670 -3.753 1.00 98.69 80 ASP A O 1
ATOM 625 N N . MET A 1 81 ? 3.419 -2.735 -4.377 1.00 98.62 81 MET A N 1
ATOM 626 C CA . MET A 1 81 ? 4.715 -2.714 -3.684 1.00 98.62 81 MET A CA 1
ATOM 627 C C . MET A 1 81 ? 5.928 -2.965 -4.570 1.00 98.62 81 MET A C 1
ATOM 629 O O . MET A 1 81 ? 7.035 -2.668 -4.133 1.00 98.62 81 MET A O 1
ATOM 633 N N . ASP A 1 82 ? 5.767 -3.570 -5.741 1.00 98.69 82 ASP A N 1
ATOM 634 C CA . ASP A 1 82 ? 6.890 -4.052 -6.537 1.00 98.69 82 ASP A CA 1
ATOM 635 C C . ASP A 1 82 ? 7.568 -2.958 -7.360 1.00 98.69 82 ASP A C 1
ATOM 637 O O . ASP A 1 82 ? 6.999 -1.917 -7.682 1.00 98.69 82 ASP A O 1
ATOM 641 N N . ALA A 1 83 ? 8.839 -3.190 -7.663 1.00 98.62 83 ALA A N 1
ATOM 642 C CA . ALA A 1 83 ? 9.653 -2.370 -8.542 1.00 98.62 83 ALA A CA 1
ATOM 643 C C . ALA A 1 83 ? 9.819 -3.016 -9.924 1.00 98.62 83 ALA A C 1
ATOM 645 O O . ALA A 1 83 ? 9.450 -4.168 -10.150 1.00 98.62 83 ALA A O 1
ATOM 646 N N . LEU A 1 84 ? 10.463 -2.285 -10.836 1.00 98.50 84 LEU A N 1
ATOM 647 C CA . LEU A 1 84 ? 10.687 -2.697 -12.220 1.00 98.50 84 LEU A CA 1
ATOM 648 C C . LEU A 1 84 ? 12.170 -3.007 -12.498 1.00 98.50 84 LEU A C 1
ATOM 650 O O . LEU A 1 84 ? 13.049 -2.406 -11.870 1.00 98.50 84 LEU A O 1
ATOM 654 N N . PRO A 1 85 ? 12.477 -3.895 -13.468 1.00 97.94 85 PRO A N 1
ATOM 655 C CA . PRO A 1 85 ? 13.841 -4.222 -13.888 1.00 97.94 85 PRO A CA 1
ATOM 656 C C . PRO A 1 85 ? 14.421 -3.136 -14.815 1.00 97.94 85 PRO A C 1
A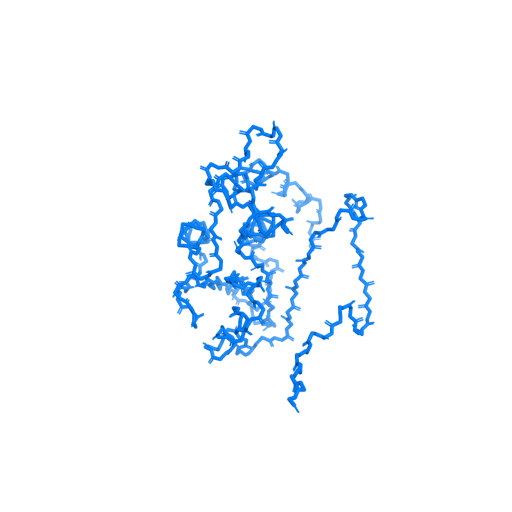TOM 658 O O . PRO A 1 85 ? 14.702 -3.374 -15.991 1.00 97.94 85 PRO A O 1
ATOM 661 N N . VAL A 1 86 ? 14.551 -1.917 -14.290 1.00 97.69 86 VAL A N 1
ATOM 662 C CA . VAL A 1 86 ? 15.064 -0.737 -14.996 1.00 97.69 86 VAL A CA 1
ATOM 663 C C . VAL A 1 86 ? 16.199 -0.118 -14.179 1.00 97.69 86 VAL A C 1
ATOM 665 O O . VAL A 1 86 ? 16.100 0.012 -12.962 1.00 97.69 86 VAL A O 1
ATOM 668 N N . GLU A 1 87 ? 17.296 0.252 -14.844 1.00 98.31 87 GLU A N 1
ATOM 669 C CA . GLU A 1 87 ? 18.396 0.989 -14.211 1.00 98.31 87 GLU A CA 1
ATOM 670 C C . GLU A 1 87 ? 17.961 2.429 -13.926 1.00 98.31 87 GLU A C 1
ATOM 672 O O . GLU A 1 87 ? 17.502 3.137 -14.827 1.00 98.31 87 GLU A O 1
ATOM 677 N N . GLU A 1 88 ? 18.137 2.880 -12.686 1.00 98.44 88 GLU A N 1
ATOM 678 C CA . GLU A 1 88 ? 17.810 4.254 -12.337 1.00 98.44 88 GLU A CA 1
ATOM 679 C C . GLU A 1 88 ? 18.862 5.236 -12.862 1.00 98.44 88 GLU A C 1
ATOM 681 O O . GLU A 1 88 ? 20.030 5.197 -12.481 1.00 98.44 88 GLU A O 1
ATOM 686 N N . MET A 1 89 ? 18.411 6.171 -13.699 1.00 97.62 89 MET A N 1
ATOM 687 C CA . MET A 1 89 ? 19.253 7.196 -14.329 1.00 97.62 89 MET A CA 1
ATOM 688 C C . MET A 1 89 ? 19.097 8.581 -13.681 1.00 97.62 89 MET A C 1
ATOM 690 O O . MET A 1 89 ? 19.451 9.589 -14.289 1.00 97.62 89 MET A O 1
ATOM 694 N N . THR A 1 90 ? 18.519 8.657 -12.480 1.00 97.31 90 THR A N 1
ATOM 695 C CA . THR A 1 90 ? 18.391 9.922 -11.745 1.00 97.31 90 THR A CA 1
ATOM 696 C C . THR A 1 90 ? 19.655 10.222 -10.934 1.00 97.31 90 THR A C 1
ATOM 698 O O . THR A 1 90 ? 20.408 9.323 -10.549 1.00 97.31 90 THR A O 1
ATOM 701 N N . ASP A 1 91 ? 19.848 11.498 -10.603 1.00 96.81 91 ASP A N 1
ATOM 702 C CA . ASP A 1 91 ? 20.901 11.961 -9.691 1.00 96.81 91 ASP A CA 1
ATOM 703 C C . ASP A 1 91 ? 20.369 12.213 -8.267 1.00 96.81 91 ASP A C 1
ATOM 705 O O . ASP A 1 91 ? 20.927 13.003 -7.501 1.00 96.81 91 ASP A O 1
ATOM 709 N N . LEU A 1 92 ? 19.255 11.571 -7.896 1.00 97.94 92 LEU A N 1
ATOM 710 C CA . LEU A 1 92 ? 18.633 11.767 -6.589 1.00 97.94 92 LEU A CA 1
ATOM 711 C C . LEU A 1 92 ? 19.498 11.157 -5.471 1.00 97.94 92 LEU A C 1
ATOM 713 O O . LEU A 1 92 ? 20.053 10.069 -5.632 1.00 97.94 92 LEU A O 1
ATOM 717 N N . PRO A 1 93 ? 19.571 11.795 -4.287 1.00 98.12 93 PRO A N 1
ATOM 718 C CA . PRO A 1 93 ? 20.370 11.286 -3.167 1.00 98.12 93 PRO A CA 1
ATOM 719 C C . PRO A 1 93 ? 19.835 9.970 -2.583 1.00 98.12 93 PRO A C 1
ATOM 721 O O . PRO A 1 93 ? 20.547 9.305 -1.841 1.00 98.12 93 PRO A O 1
ATOM 724 N N . PHE A 1 94 ? 18.591 9.612 -2.909 1.00 98.38 94 PHE A N 1
ATOM 725 C CA . PHE A 1 94 ? 17.913 8.381 -2.500 1.00 98.38 94 PHE A CA 1
ATOM 726 C C . PHE A 1 94 ? 17.670 7.432 -3.684 1.00 98.38 94 PHE A C 1
ATOM 728 O O . PHE A 1 94 ? 16.771 6.598 -3.614 1.00 98.38 94 PHE A O 1
ATOM 735 N N . LYS A 1 95 ? 18.421 7.580 -4.784 1.00 98.50 95 LYS A N 1
ATOM 736 C CA . LYS A 1 95 ? 18.338 6.652 -5.914 1.00 98.50 95 LYS A CA 1
ATOM 737 C C . LYS A 1 95 ? 18.578 5.207 -5.467 1.00 98.50 95 LYS A C 1
ATOM 739 O O . LYS A 1 95 ? 19.275 4.954 -4.478 1.00 98.50 95 LYS A O 1
ATOM 744 N N . SER A 1 96 ? 18.036 4.270 -6.225 1.00 98.69 96 SER A N 1
ATOM 745 C CA . SER A 1 96 ? 18.208 2.839 -6.054 1.00 98.69 96 SER A CA 1
ATOM 746 C C . SER A 1 96 ? 19.677 2.467 -5.861 1.00 98.69 96 SER A C 1
ATOM 748 O O . SER A 1 96 ? 20.570 2.872 -6.611 1.00 98.69 96 SER A O 1
ATOM 750 N N . LYS A 1 97 ? 19.919 1.651 -4.836 1.00 98.62 97 LYS A N 1
ATOM 751 C CA . LYS A 1 97 ? 21.208 1.010 -4.549 1.00 98.62 97 LYS A CA 1
ATOM 752 C C . LYS A 1 97 ? 21.308 -0.367 -5.208 1.00 98.62 97 LYS A C 1
ATOM 754 O O . LYS A 1 97 ? 22.366 -0.995 -5.156 1.00 98.62 97 LYS A O 1
ATOM 759 N N . ILE A 1 98 ? 20.222 -0.841 -5.818 1.00 98.50 98 ILE A N 1
ATOM 760 C CA . ILE A 1 98 ? 20.129 -2.144 -6.468 1.00 98.50 98 ILE A CA 1
ATOM 761 C C . ILE A 1 98 ? 20.262 -1.938 -7.975 1.00 98.50 98 ILE A C 1
ATOM 763 O O . ILE A 1 98 ? 19.359 -1.436 -8.638 1.00 98.50 98 ILE A O 1
ATOM 767 N N . LYS A 1 99 ? 21.413 -2.337 -8.521 1.00 97.94 99 LYS A N 1
ATOM 768 C CA . LYS A 1 99 ? 21.700 -2.207 -9.952 1.00 97.94 99 LYS A CA 1
ATOM 769 C C . LYS A 1 99 ? 20.623 -2.905 -10.793 1.00 97.94 99 LYS A C 1
ATOM 771 O O . LYS A 1 99 ? 20.305 -4.068 -10.545 1.00 97.94 99 LYS A O 1
ATOM 776 N N . GLY A 1 100 ? 20.117 -2.210 -11.807 1.00 98.19 100 GLY A N 1
ATOM 777 C CA . GLY A 1 100 ? 19.110 -2.697 -12.747 1.00 98.19 100 GLY A CA 1
ATOM 778 C C . GLY A 1 100 ? 17.689 -2.792 -12.192 1.00 98.19 100 GLY A C 1
ATOM 779 O O . GLY A 1 100 ? 16.851 -3.407 -12.848 1.00 98.19 100 GLY A O 1
ATOM 780 N N . VAL A 1 101 ? 17.413 -2.244 -11.004 1.00 98.69 101 VAL A N 1
ATOM 781 C CA . VAL A 1 101 ? 16.077 -2.255 -10.394 1.00 98.69 101 VAL A CA 1
ATOM 782 C C . VAL A 1 101 ? 15.739 -0.862 -9.866 1.00 98.69 101 VAL A C 1
ATOM 784 O O . VAL A 1 101 ? 16.551 -0.261 -9.165 1.00 98.69 101 VAL A O 1
ATOM 787 N N . MET A 1 102 ? 14.536 -0.357 -10.154 1.00 98.50 102 MET A N 1
ATOM 788 C CA . MET A 1 102 ? 14.060 0.940 -9.654 1.00 98.50 102 MET A CA 1
ATOM 789 C C . MET A 1 102 ? 12.538 0.970 -9.492 1.00 98.50 102 MET A C 1
ATOM 791 O O . MET A 1 102 ? 11.804 0.318 -10.239 1.00 98.50 102 MET A O 1
ATOM 795 N N . HIS A 1 103 ? 12.039 1.800 -8.575 1.00 98.44 103 HIS A N 1
ATOM 796 C CA . HIS A 1 103 ? 10.616 2.146 -8.526 1.00 98.44 103 HIS A CA 1
ATOM 797 C C . HIS A 1 103 ? 10.272 3.186 -9.603 1.00 98.44 103 HIS A C 1
ATOM 799 O O . HIS A 1 103 ? 10.101 4.370 -9.317 1.00 98.44 103 HIS A O 1
ATOM 805 N N . ALA A 1 104 ? 10.169 2.736 -10.858 1.00 97.06 104 ALA A N 1
ATOM 806 C CA . ALA A 1 104 ? 9.840 3.593 -12.002 1.00 97.06 104 ALA A CA 1
ATOM 807 C C . ALA A 1 104 ? 8.350 3.972 -12.090 1.00 97.06 104 ALA A C 1
ATOM 809 O O . ALA A 1 104 ? 8.020 4.966 -12.731 1.00 97.06 104 ALA A O 1
ATOM 810 N N . CYS A 1 105 ? 7.469 3.201 -11.444 1.00 97.31 105 CYS A N 1
ATOM 811 C CA . CYS A 1 105 ? 6.014 3.390 -11.477 1.00 97.31 105 CYS A CA 1
ATOM 812 C C . CYS A 1 105 ? 5.453 4.096 -10.224 1.00 97.31 105 CYS A C 1
ATOM 814 O O . CYS A 1 105 ? 4.276 4.437 -10.153 1.00 97.31 105 CYS A O 1
ATOM 816 N N . GLY A 1 106 ? 6.307 4.376 -9.230 1.00 97.44 106 GLY A N 1
ATOM 817 C CA . GLY A 1 106 ? 5.915 5.101 -8.017 1.00 97.44 106 GLY A CA 1
ATOM 818 C C . GLY A 1 106 ? 5.325 4.246 -6.891 1.00 97.44 106 GLY A C 1
ATOM 819 O O . GLY A 1 106 ? 4.759 4.804 -5.950 1.00 97.44 106 GLY A O 1
ATOM 820 N N . HIS A 1 107 ? 5.460 2.917 -6.946 1.00 98.75 107 HIS A N 1
ATOM 821 C CA . HIS A 1 107 ? 4.905 2.005 -5.930 1.00 98.75 107 HIS A CA 1
ATOM 822 C C . HIS A 1 107 ? 5.491 2.250 -4.527 1.00 98.75 107 HIS A C 1
ATOM 824 O O . HIS A 1 107 ? 4.781 2.178 -3.527 1.00 98.75 107 HIS A O 1
ATOM 830 N N . ASP A 1 108 ? 6.745 2.700 -4.433 1.00 98.75 108 ASP A N 1
ATOM 831 C CA . ASP A 1 108 ? 7.348 3.228 -3.200 1.00 98.75 108 ASP A CA 1
ATOM 832 C C . ASP A 1 108 ? 6.515 4.348 -2.549 1.00 98.75 108 ASP A C 1
ATOM 834 O O . ASP A 1 108 ? 6.378 4.425 -1.324 1.00 98.75 108 ASP A O 1
ATOM 838 N N . THR A 1 109 ? 5.934 5.215 -3.376 1.00 98.25 109 THR A N 1
ATOM 839 C CA . THR A 1 109 ? 5.074 6.320 -2.951 1.00 98.25 109 THR A CA 1
ATOM 840 C C . THR A 1 109 ? 3.705 5.804 -2.528 1.00 98.25 109 THR A C 1
ATOM 842 O O . THR A 1 109 ? 3.197 6.232 -1.493 1.00 98.25 109 THR A O 1
ATOM 845 N N . HIS A 1 110 ? 3.125 4.849 -3.260 1.00 98.81 110 HIS A N 1
ATOM 846 C CA . HIS A 1 110 ? 1.836 4.244 -2.912 1.00 98.81 110 HIS A CA 1
ATOM 847 C C . HIS A 1 110 ? 1.892 3.546 -1.547 1.00 98.81 110 HIS A C 1
ATOM 849 O O . HIS A 1 110 ? 1.027 3.783 -0.696 1.00 98.81 110 HIS A O 1
ATOM 855 N N . VAL A 1 111 ? 2.948 2.764 -1.291 1.00 98.88 111 VAL A N 1
ATOM 856 C CA . VAL A 1 111 ? 3.184 2.119 0.010 1.00 98.88 111 VAL A CA 1
ATOM 857 C C . VAL A 1 111 ? 3.295 3.153 1.124 1.00 98.88 111 VAL A C 1
ATOM 859 O O . VAL A 1 111 ? 2.616 3.038 2.147 1.00 98.88 111 VAL A O 1
ATOM 862 N N . ALA A 1 112 ? 4.124 4.182 0.934 1.00 98.75 112 ALA A N 1
ATOM 863 C CA . ALA A 1 112 ? 4.326 5.214 1.943 1.00 98.75 112 ALA A CA 1
ATOM 864 C C . ALA A 1 112 ? 3.038 6.002 2.237 1.00 98.75 112 ALA A C 1
ATOM 866 O O . ALA A 1 112 ? 2.712 6.236 3.402 1.00 98.75 112 ALA A O 1
ATOM 867 N N . MET A 1 113 ? 2.271 6.356 1.201 1.00 98.31 113 MET A N 1
ATOM 868 C CA . MET A 1 113 ? 0.976 7.027 1.337 1.00 98.31 113 MET A CA 1
ATOM 869 C C . MET A 1 113 ? -0.030 6.168 2.106 1.00 98.31 113 MET A C 1
ATOM 871 O O . MET A 1 113 ? -0.711 6.677 2.999 1.00 98.31 113 MET A O 1
ATOM 875 N N . LEU A 1 114 ? -0.118 4.869 1.802 1.00 98.81 114 LEU A N 1
ATOM 876 C CA . LEU A 1 114 ? -1.051 3.976 2.487 1.00 98.81 114 LEU A CA 1
ATOM 877 C C . LEU A 1 114 ? -0.653 3.736 3.948 1.00 98.81 114 LEU A C 1
ATOM 879 O O . LEU A 1 114 ? -1.524 3.728 4.819 1.00 98.81 114 LEU A O 1
ATOM 883 N N . LEU A 1 115 ? 0.645 3.609 4.244 1.00 98.81 115 LEU A N 1
ATOM 884 C CA . LEU A 1 115 ? 1.140 3.567 5.623 1.00 98.81 115 LEU A CA 1
ATOM 885 C C . LEU A 1 115 ? 0.832 4.870 6.372 1.00 98.81 115 LEU A C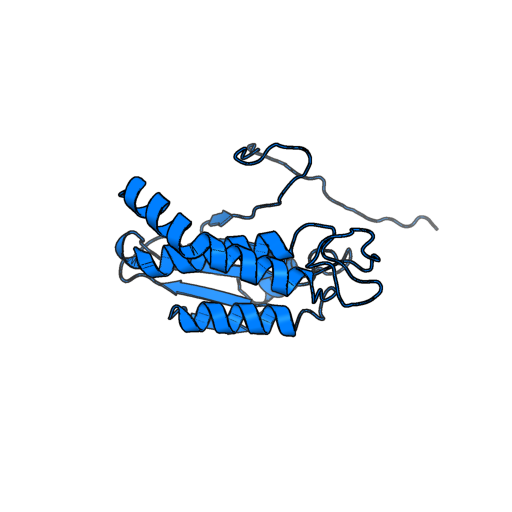 1
ATOM 887 O O . LEU A 1 115 ? 0.387 4.809 7.515 1.00 98.81 115 LEU A O 1
ATOM 891 N N . GLY A 1 116 ? 0.977 6.031 5.728 1.00 98.31 116 GLY A N 1
ATOM 892 C CA . GLY A 1 116 ? 0.544 7.315 6.287 1.00 98.31 116 GLY A CA 1
ATOM 893 C C . GLY A 1 116 ? -0.957 7.346 6.595 1.00 98.31 116 GLY A C 1
ATOM 894 O O . GLY A 1 116 ? -1.368 7.756 7.681 1.00 98.31 116 GLY A O 1
ATOM 895 N N . GLY A 1 117 ? -1.781 6.822 5.683 1.00 97.62 117 GLY A N 1
ATOM 896 C CA . GLY A 1 117 ? -3.213 6.621 5.911 1.00 97.62 117 GLY A CA 1
ATOM 897 C C . GLY A 1 117 ? -3.494 5.718 7.116 1.00 97.62 117 GLY A C 1
ATOM 898 O O . GLY A 1 117 ? -4.326 6.056 7.955 1.00 97.62 117 GLY A O 1
ATOM 899 N N . ALA A 1 118 ? -2.762 4.610 7.256 1.00 98.38 118 ALA A N 1
ATOM 900 C CA . ALA A 1 118 ? -2.880 3.713 8.403 1.00 98.38 118 ALA A CA 1
ATOM 901 C C . ALA A 1 118 ? -2.498 4.398 9.726 1.00 98.38 118 ALA A C 1
ATOM 903 O O . ALA A 1 118 ? -3.230 4.260 10.705 1.00 98.38 118 ALA A O 1
ATOM 904 N N . MET A 1 119 ? -1.411 5.181 9.753 1.00 98.06 119 MET A N 1
ATOM 905 C CA . MET A 1 119 ? -0.998 5.973 10.923 1.00 98.06 119 MET A CA 1
ATOM 906 C C . MET A 1 119 ? -2.099 6.949 11.351 1.00 98.06 119 MET A C 1
ATOM 908 O O . MET A 1 119 ? -2.472 6.998 12.526 1.00 98.06 119 MET A O 1
ATOM 912 N N . LEU A 1 120 ? -2.654 7.691 10.390 1.00 96.50 120 LEU A N 1
ATOM 913 C CA . LEU A 1 120 ? -3.688 8.691 10.642 1.00 96.50 120 LEU A CA 1
ATOM 914 C C . LEU A 1 120 ? -4.988 8.061 11.157 1.00 96.50 120 LEU A C 1
ATOM 916 O O . LEU A 1 120 ? -5.583 8.565 12.113 1.00 96.50 120 LEU A O 1
ATOM 920 N N . LEU A 1 121 ? -5.421 6.961 10.533 1.00 96.06 121 LEU A N 1
ATOM 921 C CA . LEU A 1 121 ? -6.653 6.256 10.886 1.00 96.06 121 LEU A CA 1
ATOM 922 C C . LEU A 1 121 ? -6.532 5.525 12.225 1.00 96.06 121 LEU A C 1
ATOM 924 O O . LEU A 1 121 ? -7.473 5.575 13.013 1.00 96.06 121 LEU A O 1
ATOM 928 N N . ALA A 1 122 ? -5.383 4.915 12.524 1.00 96.62 122 ALA A N 1
ATOM 929 C CA . ALA A 1 122 ? -5.134 4.292 13.823 1.00 96.62 122 ALA A CA 1
ATOM 930 C C . ALA A 1 122 ? -5.147 5.331 14.960 1.00 96.62 122 ALA A C 1
ATOM 932 O O . ALA A 1 122 ? -5.822 5.126 15.968 1.00 96.62 122 ALA A O 1
ATOM 933 N N . LYS A 1 123 ? -4.493 6.491 14.771 1.00 95.12 123 LYS A N 1
ATOM 934 C CA . LYS A 1 123 ? -4.506 7.611 15.739 1.00 95.12 123 LYS A CA 1
ATOM 935 C C . LYS A 1 123 ? -5.915 8.165 15.984 1.00 95.12 123 LYS A C 1
ATOM 937 O O . LYS A 1 123 ? -6.196 8.705 17.051 1.00 95.12 123 LYS A O 1
ATOM 942 N N . ASN A 1 124 ? -6.800 8.048 14.996 1.00 93.69 124 ASN A N 1
ATOM 943 C CA . ASN A 1 124 ? -8.137 8.632 15.008 1.00 93.69 124 ASN A CA 1
ATOM 944 C C . ASN A 1 124 ? -9.260 7.585 14.907 1.00 93.69 124 ASN A C 1
ATOM 946 O O . ASN A 1 124 ? -10.338 7.870 14.376 1.00 93.69 124 ASN A O 1
ATOM 950 N N . ILE A 1 125 ? -9.025 6.383 15.440 1.00 94.75 125 ILE A N 1
ATOM 951 C CA . ILE A 1 125 ? -9.936 5.237 15.316 1.00 94.75 125 ILE A CA 1
ATOM 952 C C . ILE A 1 125 ? -11.361 5.529 15.819 1.00 94.75 125 ILE A C 1
ATOM 954 O O . ILE A 1 125 ? -12.330 5.027 15.253 1.00 94.75 125 ILE A O 1
ATOM 958 N N . ASP A 1 126 ? -11.516 6.405 16.816 1.00 93.31 126 ASP A N 1
ATOM 959 C CA . ASP A 1 126 ? -12.817 6.782 17.387 1.00 93.31 126 ASP A CA 1
ATOM 960 C C . ASP A 1 126 ? -13.757 7.463 16.381 1.00 93.31 126 ASP A C 1
ATOM 962 O O . ASP A 1 126 ? -14.983 7.449 16.558 1.00 93.31 126 ASP A O 1
ATOM 966 N N . MET A 1 127 ? -13.202 8.048 15.314 1.00 90.69 127 MET A N 1
ATOM 967 C CA . MET A 1 127 ? -13.973 8.666 14.233 1.00 90.69 127 MET A CA 1
ATOM 968 C C . MET A 1 127 ? -14.532 7.646 13.235 1.00 90.69 127 MET A C 1
ATOM 970 O O . MET A 1 127 ? -15.355 8.007 12.395 1.00 90.69 127 MET A O 1
ATOM 974 N N . LEU A 1 128 ? -14.097 6.389 13.317 1.00 93.62 128 LEU A N 1
ATOM 975 C CA . LEU A 1 128 ? -14.410 5.341 12.356 1.00 93.62 128 LEU A CA 1
ATOM 976 C C . LEU A 1 128 ? -15.498 4.399 12.891 1.00 93.62 128 LEU A C 1
ATOM 978 O O . LEU A 1 128 ? -15.743 4.280 14.092 1.00 93.62 128 LEU A O 1
ATOM 982 N N . SER A 1 129 ? -16.182 3.709 11.984 1.00 96.88 129 SER A N 1
ATOM 983 C CA . SER A 1 129 ? -17.145 2.644 12.291 1.00 96.88 129 SER A CA 1
ATOM 984 C C . SER A 1 129 ? -16.956 1.504 11.297 1.00 96.88 129 SER A C 1
ATOM 986 O O . SER A 1 129 ? -16.842 1.768 10.103 1.00 96.88 129 SER A O 1
ATOM 988 N N . GLY A 1 130 ? -16.926 0.263 11.780 1.00 97.88 130 GLY A N 1
ATOM 989 C CA . GLY A 1 130 ? -16.656 -0.923 10.972 1.00 97.88 130 GLY A CA 1
ATOM 990 C C . GLY A 1 130 ? -15.183 -1.324 10.964 1.00 97.88 130 GLY A C 1
ATOM 991 O O . GLY A 1 130 ? -14.553 -1.443 12.015 1.00 97.88 130 GLY A O 1
ATOM 992 N N . GLU A 1 131 ? -14.644 -1.574 9.775 1.00 98.44 131 GLU A N 1
ATOM 993 C CA . GLU A 1 131 ? -13.299 -2.122 9.585 1.00 98.44 131 GLU A CA 1
ATOM 994 C C . GLU A 1 131 ? -12.604 -1.450 8.396 1.00 98.44 131 GLU A C 1
ATOM 996 O O . GLU A 1 131 ? -13.207 -1.257 7.338 1.00 98.44 131 GLU A O 1
ATOM 1001 N N . VAL A 1 132 ? -11.320 -1.128 8.557 1.00 98.75 132 VAL A N 1
ATOM 1002 C CA . VAL A 1 132 ? -10.451 -0.706 7.454 1.00 98.75 132 VAL A CA 1
ATOM 1003 C C . VAL A 1 132 ? -9.411 -1.790 7.196 1.00 98.75 132 VAL A C 1
ATOM 1005 O O . VAL A 1 132 ? -8.663 -2.167 8.101 1.00 98.75 132 VAL A O 1
ATOM 1008 N N . ARG A 1 133 ? -9.350 -2.280 5.956 1.00 98.81 133 ARG A N 1
ATOM 1009 C CA . ARG A 1 133 ? -8.320 -3.210 5.485 1.00 98.81 133 ARG A CA 1
ATOM 1010 C C . ARG A 1 133 ? -7.272 -2.466 4.675 1.00 98.81 133 ARG A C 1
ATOM 1012 O O . ARG A 1 133 ? -7.602 -1.806 3.698 1.00 98.81 133 ARG A O 1
ATOM 1019 N N . PHE A 1 134 ? -6.012 -2.613 5.048 1.00 98.94 134 PHE A N 1
ATOM 1020 C CA . PHE A 1 134 ? -4.872 -2.080 4.312 1.00 98.94 134 PHE A CA 1
ATOM 1021 C C . PHE A 1 134 ? -4.232 -3.218 3.523 1.00 98.94 134 PHE A C 1
ATOM 1023 O O . PHE A 1 134 ? -3.647 -4.126 4.113 1.00 98.94 134 PHE A O 1
ATOM 1030 N N . ILE A 1 135 ? -4.391 -3.194 2.205 1.00 98.94 135 ILE A N 1
ATOM 1031 C CA . ILE A 1 135 ? -3.915 -4.228 1.289 1.00 98.94 135 ILE A CA 1
ATOM 1032 C C . ILE A 1 135 ? -2.632 -3.726 0.638 1.00 98.94 135 ILE A C 1
ATOM 1034 O O . ILE A 1 135 ? -2.666 -2.809 -0.180 1.00 98.94 135 ILE A O 1
ATOM 1038 N N . PHE A 1 136 ? -1.511 -4.345 0.982 1.00 98.88 136 PHE A N 1
ATOM 1039 C CA . PHE A 1 136 ? -0.229 -4.101 0.338 1.00 98.88 136 PHE A CA 1
ATOM 1040 C C . PHE A 1 136 ? 0.072 -5.280 -0.584 1.00 98.88 136 PHE A C 1
ATOM 1042 O O . PHE A 1 136 ? 0.383 -6.391 -0.136 1.00 98.88 136 PHE A O 1
ATOM 1049 N N . GLN A 1 137 ? -0.125 -5.037 -1.876 1.00 98.81 137 GLN A N 1
ATOM 1050 C CA . GLN A 1 137 ? -0.141 -6.037 -2.929 1.00 98.81 137 GLN A CA 1
ATOM 1051 C C . GLN A 1 137 ? 1.241 -6.139 -3.594 1.00 98.81 137 GLN A C 1
ATOM 1053 O O . GLN A 1 137 ? 1.750 -5.130 -4.075 1.00 98.81 137 GLN A O 1
ATOM 1058 N N . PRO A 1 138 ? 1.851 -7.330 -3.662 1.00 98.50 138 PRO A N 1
ATOM 1059 C CA . PRO A 1 138 ? 3.054 -7.550 -4.458 1.00 98.50 138 PRO A CA 1
ATOM 1060 C C . PRO A 1 138 ? 2.709 -7.672 -5.951 1.00 98.50 138 PRO A C 1
ATOM 1062 O O . PRO A 1 138 ? 1.530 -7.748 -6.312 1.00 98.50 138 PRO A O 1
ATOM 1065 N N . ALA A 1 139 ? 3.734 -7.762 -6.796 1.00 98.06 139 ALA A N 1
ATOM 1066 C CA . ALA A 1 139 ? 3.634 -8.198 -8.189 1.00 98.06 139 ALA A CA 1
ATOM 1067 C C . ALA A 1 139 ? 2.502 -7.549 -9.013 1.00 98.06 139 ALA A C 1
ATOM 1069 O O . ALA A 1 139 ? 1.719 -8.252 -9.651 1.00 98.06 139 ALA A O 1
ATOM 1070 N N . GLU A 1 140 ? 2.336 -6.231 -8.954 1.00 98.06 140 GLU A N 1
ATOM 1071 C CA . GLU A 1 140 ? 1.404 -5.526 -9.839 1.00 98.06 140 GLU A CA 1
ATOM 1072 C C . GLU A 1 140 ? 1.922 -5.499 -11.279 1.00 98.06 140 GLU A C 1
ATOM 1074 O O . GLU A 1 140 ? 1.153 -5.783 -12.194 1.00 98.06 140 GLU A O 1
ATOM 1079 N N . GLU A 1 141 ? 3.232 -5.305 -11.451 1.00 96.44 141 GLU A N 1
ATOM 1080 C CA . GLU A 1 141 ? 3.888 -5.154 -12.756 1.00 96.44 141 GLU A CA 1
ATOM 1081 C C . GLU A 1 141 ? 4.048 -6.488 -13.509 1.00 96.44 141 GLU A C 1
ATOM 1083 O O . GLU A 1 141 ? 4.472 -6.527 -14.669 1.00 96.44 141 GLU A O 1
ATOM 1088 N N . ASP A 1 142 ? 3.734 -7.616 -12.862 1.00 93.69 142 ASP A N 1
ATOM 1089 C CA . ASP A 1 142 ? 3.754 -8.922 -13.514 1.00 93.69 142 ASP A CA 1
ATOM 1090 C C . ASP A 1 142 ? 2.575 -9.044 -14.488 1.00 93.69 142 ASP A C 1
ATOM 1092 O O . ASP A 1 142 ? 1.429 -9.260 -14.094 1.00 93.69 142 ASP A O 1
ATOM 1096 N N . GLY A 1 143 ? 2.870 -8.983 -15.789 1.00 82.75 143 GLY A N 1
ATOM 1097 C CA . GLY A 1 143 ? 1.888 -9.153 -16.868 1.00 82.75 143 GLY A CA 1
ATOM 1098 C C . GLY A 1 143 ? 1.302 -10.568 -17.010 1.00 82.75 143 GLY A C 1
ATOM 1099 O O . GLY A 1 143 ? 0.674 -10.861 -18.028 1.00 82.75 143 GLY A O 1
ATOM 1100 N N . GLY A 1 144 ? 1.553 -11.461 -16.048 1.00 89.25 144 GLY A N 1
ATOM 1101 C CA . GLY A 1 144 ? 1.058 -12.830 -15.997 1.00 89.25 144 GLY A CA 1
ATOM 1102 C C . GLY A 1 144 ? -0.035 -13.008 -14.945 1.00 89.25 144 GLY A C 1
ATOM 1103 O O . GLY A 1 144 ? -1.197 -12.675 -15.171 1.00 89.25 144 GLY A O 1
ATOM 1104 N N . LEU A 1 145 ? 0.321 -13.616 -13.811 1.00 90.69 145 LEU A N 1
ATOM 1105 C CA . LEU A 1 145 ? -0.631 -13.891 -12.728 1.00 90.69 145 LEU A CA 1
ATOM 1106 C C . LEU A 1 145 ? -0.926 -12.625 -11.912 1.00 90.69 145 LEU A C 1
ATOM 1108 O O . LEU A 1 145 ? -2.030 -12.486 -11.371 1.00 90.69 145 LEU A O 1
ATOM 1112 N N . GLY A 1 146 ? 0.062 -11.733 -11.803 1.00 95.94 146 GLY A N 1
ATOM 1113 C CA . GLY A 1 146 ? 0.014 -10.575 -10.923 1.00 95.94 146 GLY A CA 1
ATOM 1114 C C . GLY A 1 146 ? -0.076 -10.954 -9.438 1.00 95.94 146 GLY A C 1
ATOM 1115 O O . GLY A 1 146 ? 0.019 -12.127 -9.052 1.00 95.94 146 GLY A O 1
ATOM 1116 N N . GLY A 1 147 ? -0.282 -9.955 -8.579 1.00 97.75 147 GLY A N 1
ATOM 1117 C CA . GLY A 1 147 ? -0.509 -10.164 -7.144 1.00 97.75 147 GLY A CA 1
ATOM 1118 C C . GLY A 1 147 ? -1.959 -10.065 -6.688 1.00 97.75 147 GLY A C 1
ATOM 1119 O O . GLY A 1 147 ? -2.323 -10.659 -5.674 1.00 97.75 147 GLY A O 1
ATOM 1120 N N . ALA A 1 148 ? -2.814 -9.362 -7.435 1.00 97.75 148 ALA A N 1
ATOM 1121 C CA . ALA A 1 148 ? -4.203 -9.136 -7.035 1.00 97.75 148 ALA A CA 1
ATOM 1122 C C . ALA A 1 148 ? -4.996 -10.448 -6.955 1.00 97.75 148 ALA A C 1
ATOM 1124 O O . ALA A 1 148 ? -5.641 -10.728 -5.944 1.00 97.75 148 ALA A O 1
ATOM 1125 N N . LYS A 1 149 ? -4.924 -11.275 -8.006 1.00 97.44 149 LYS A N 1
ATOM 1126 C CA . LYS A 1 149 ? -5.706 -12.512 -8.094 1.00 97.44 149 LYS A CA 1
ATOM 1127 C C . LYS A 1 149 ? -5.375 -13.509 -6.969 1.00 97.44 149 LYS A C 1
ATOM 1129 O O . LYS A 1 149 ? -6.316 -13.919 -6.293 1.00 97.44 149 LYS A O 1
ATOM 1134 N N . PRO A 1 150 ? -4.102 -13.847 -6.686 1.00 98.38 150 PRO A N 1
ATOM 1135 C CA . PRO A 1 150 ? -3.765 -14.713 -5.554 1.00 98.38 150 PRO A CA 1
ATOM 1136 C C . PRO A 1 150 ? -4.269 -14.201 -4.198 1.00 98.38 150 PRO A C 1
ATOM 1138 O O . PRO A 1 150 ? -4.732 -14.991 -3.377 1.00 98.38 150 PRO A O 1
ATOM 1141 N N . MET A 1 151 ? -4.213 -12.887 -3.950 1.00 98.62 151 MET A N 1
ATOM 1142 C CA . MET A 1 151 ? -4.724 -12.307 -2.702 1.00 98.62 151 MET A CA 1
ATOM 1143 C C . MET A 1 151 ? -6.254 -12.392 -2.605 1.00 98.62 151 MET A C 1
ATOM 1145 O O . MET A 1 151 ? -6.786 -12.660 -1.527 1.00 98.62 151 MET A O 1
ATOM 1149 N N . ILE A 1 152 ? -6.960 -12.175 -3.721 1.00 98.56 152 ILE A N 1
ATOM 1150 C CA . ILE A 1 152 ? -8.419 -12.334 -3.807 1.00 98.56 152 ILE A CA 1
ATOM 1151 C C . ILE A 1 152 ? -8.807 -13.788 -3.542 1.00 98.56 152 ILE A C 1
ATOM 1153 O O . ILE A 1 152 ? -9.663 -14.031 -2.696 1.00 98.56 152 ILE A O 1
ATOM 1157 N N . ASP A 1 153 ? -8.141 -14.743 -4.195 1.00 98.56 153 ASP A N 1
ATOM 1158 C CA . ASP A 1 153 ? -8.386 -16.178 -4.008 1.00 98.56 153 ASP A CA 1
ATOM 1159 C C . ASP A 1 153 ? -8.098 -16.623 -2.554 1.00 98.56 153 ASP A C 1
ATOM 1161 O O . ASP A 1 153 ? -8.710 -17.567 -2.057 1.00 98.56 153 ASP A O 1
ATOM 1165 N N . ALA A 1 154 ? -7.209 -15.916 -1.845 1.00 98.38 154 ALA A N 1
ATOM 1166 C CA . ALA A 1 154 ? -6.910 -16.115 -0.424 1.00 98.38 154 ALA A CA 1
ATOM 1167 C C . ALA A 1 154 ? -7.860 -15.370 0.545 1.00 98.38 154 ALA A C 1
ATOM 1169 O O . ALA A 1 154 ? -7.605 -15.345 1.752 1.00 98.38 154 ALA A O 1
ATOM 1170 N N . GLY A 1 155 ? -8.936 -14.755 0.042 1.00 98.25 155 GLY A N 1
ATOM 1171 C CA . GLY A 1 155 ? -10.007 -14.169 0.856 1.00 98.25 155 GLY A CA 1
ATOM 1172 C C . GLY A 1 155 ? -9.770 -12.729 1.320 1.00 98.25 155 GLY A C 1
ATOM 1173 O O . GLY A 1 155 ? -10.461 -12.250 2.221 1.00 98.25 155 GLY A O 1
ATOM 1174 N N . VAL A 1 156 ? -8.823 -11.981 0.727 1.00 98.19 156 VAL A N 1
ATOM 1175 C CA . VAL A 1 156 ? -8.566 -10.579 1.140 1.00 98.19 156 VAL A CA 1
ATOM 1176 C C . VAL A 1 156 ? -9.808 -9.680 0.991 1.00 98.19 156 VAL A C 1
ATOM 1178 O O . VAL A 1 156 ? -9.978 -8.712 1.739 1.00 98.19 156 VAL A O 1
ATOM 1181 N N . MET A 1 157 ? -10.701 -10.034 0.062 1.00 98.50 157 MET A N 1
ATOM 1182 C CA . MET A 1 157 ? -11.925 -9.297 -0.264 1.00 98.50 157 MET A CA 1
ATOM 1183 C C . MET A 1 157 ? -13.170 -9.788 0.485 1.00 98.50 157 MET A C 1
ATOM 1185 O O . MET A 1 157 ? -14.239 -9.197 0.332 1.00 98.50 157 MET A O 1
ATOM 1189 N N . ASP A 1 158 ? -13.058 -10.821 1.322 1.00 98.31 158 ASP A N 1
ATOM 1190 C CA . ASP A 1 158 ? -14.217 -11.422 1.984 1.00 98.31 158 ASP A CA 1
ATOM 1191 C C . ASP A 1 158 ? -14.902 -10.420 2.917 1.00 98.31 158 ASP A C 1
ATOM 1193 O O . ASP A 1 158 ? -14.312 -9.952 3.894 1.00 98.31 158 ASP A O 1
ATOM 1197 N N . GLY A 1 159 ? -16.154 -10.079 2.615 1.00 97.88 159 GLY A N 1
ATOM 1198 C CA . GLY A 1 159 ? -16.933 -9.104 3.379 1.00 97.88 159 GLY A CA 1
ATOM 1199 C C . GLY A 1 159 ? -16.543 -7.640 3.155 1.00 97.88 159 GLY A C 1
ATOM 1200 O O . GLY A 1 159 ? -17.059 -6.791 3.873 1.00 97.88 159 GLY A O 1
ATOM 1201 N N . VAL A 1 160 ? -15.665 -7.325 2.193 1.00 98.62 160 VAL A N 1
ATOM 1202 C CA . VAL A 1 160 ? -15.345 -5.938 1.810 1.00 98.62 160 VAL A CA 1
ATOM 1203 C C . VAL A 1 160 ? -16.531 -5.313 1.071 1.00 98.62 160 VAL A C 1
ATOM 1205 O O . VAL A 1 160 ? -16.964 -5.830 0.045 1.00 98.62 160 VAL A O 1
ATOM 1208 N N . ASP A 1 161 ? -17.036 -4.179 1.562 1.00 98.69 161 ASP A N 1
ATOM 1209 C CA . ASP A 1 161 ? -18.107 -3.420 0.904 1.00 98.69 161 ASP A CA 1
ATOM 1210 C C . ASP A 1 161 ? -17.565 -2.491 -0.195 1.00 98.69 161 ASP A C 1
ATOM 1212 O O . ASP A 1 161 ? -18.200 -2.315 -1.234 1.00 98.69 161 ASP A O 1
ATOM 1216 N N . TYR A 1 162 ? -16.397 -1.879 0.036 1.00 98.44 162 TYR A N 1
ATOM 1217 C CA . TYR A 1 162 ? -15.768 -0.931 -0.888 1.00 98.44 162 TYR A CA 1
ATOM 1218 C C . TYR A 1 162 ? -14.256 -1.111 -0.923 1.00 98.44 162 TYR A C 1
ATOM 1220 O O . TYR A 1 162 ? -13.636 -1.347 0.111 1.00 98.44 162 TYR A O 1
ATOM 1228 N N . VAL A 1 163 ? -13.655 -0.916 -2.096 1.00 98.44 163 VAL A N 1
ATOM 1229 C CA . VAL A 1 163 ? -12.202 -0.881 -2.269 1.00 98.44 163 VAL A CA 1
ATOM 1230 C C . VAL A 1 163 ? -11.782 0.393 -2.986 1.00 98.44 163 VAL A C 1
ATOM 1232 O O . VAL A 1 163 ? -12.408 0.798 -3.965 1.00 98.44 163 VAL A O 1
ATOM 1235 N N . PHE A 1 164 ? -10.716 1.016 -2.494 1.00 98.38 164 PHE A N 1
ATOM 1236 C CA . PHE A 1 164 ? -10.098 2.190 -3.094 1.00 98.38 164 PHE A CA 1
ATOM 1237 C C . PHE A 1 164 ? -8.619 1.920 -3.356 1.00 98.38 164 PHE A C 1
ATOM 1239 O O . PHE A 1 164 ? -7.922 1.331 -2.529 1.00 98.38 164 PHE A O 1
ATOM 1246 N N . GLY A 1 165 ? -8.143 2.386 -4.504 1.00 97.19 165 GLY A N 1
ATOM 1247 C CA . GLY A 1 165 ? -6.734 2.417 -4.870 1.00 97.19 165 GLY A CA 1
ATOM 1248 C C . GLY A 1 165 ? -6.399 3.773 -5.477 1.00 97.19 165 GLY A C 1
ATOM 1249 O O . GLY A 1 165 ? -7.287 4.476 -5.967 1.00 97.19 165 GLY A O 1
ATOM 1250 N N . LEU A 1 166 ? -5.124 4.139 -5.422 1.00 96.38 166 LEU A N 1
ATOM 1251 C CA . LEU A 1 166 ? -4.585 5.334 -6.058 1.00 96.38 166 LEU A CA 1
ATOM 1252 C C . LEU A 1 166 ? -3.377 4.940 -6.897 1.00 96.38 166 LEU A C 1
ATOM 1254 O O . LEU A 1 166 ? -2.665 4.006 -6.546 1.00 96.38 166 LEU A O 1
ATOM 1258 N N . HIS A 1 167 ? -3.148 5.698 -7.962 1.00 97.69 167 HIS A N 1
ATOM 1259 C CA . HIS A 1 167 ? -1.916 5.650 -8.728 1.00 97.69 167 HIS A CA 1
ATOM 1260 C C . HIS A 1 167 ? -1.437 7.087 -8.922 1.00 97.69 167 HIS A C 1
ATOM 1262 O O . HIS A 1 167 ? -2.213 7.940 -9.371 1.00 97.69 167 HIS A O 1
ATOM 1268 N N . ILE A 1 168 ? -0.189 7.388 -8.561 1.00 96.62 168 ILE A N 1
ATOM 1269 C CA . ILE A 1 168 ? 0.392 8.701 -8.842 1.00 96.62 168 ILE A CA 1
ATOM 1270 C C . ILE A 1 168 ? 0.555 8.867 -10.350 1.00 96.62 168 ILE A C 1
ATOM 1272 O O . ILE A 1 168 ? 0.751 7.904 -11.087 1.00 96.62 168 ILE A O 1
ATOM 1276 N N . SER A 1 169 ? 0.477 10.099 -10.832 1.00 93.94 169 SER A N 1
ATOM 1277 C CA . SER A 1 169 ? 0.644 10.379 -12.250 1.00 93.94 169 SER A CA 1
ATOM 1278 C C . SER A 1 169 ? 1.449 11.650 -12.425 1.00 93.94 169 SER A C 1
ATOM 1280 O O . SER A 1 169 ? 1.064 12.710 -11.937 1.00 93.94 169 SER A O 1
ATOM 1282 N N . SER A 1 170 ? 2.549 11.546 -13.166 1.00 91.75 170 SER A N 1
ATOM 1283 C CA . SER A 1 170 ? 3.369 12.694 -13.559 1.00 91.75 170 SER A CA 1
ATOM 1284 C C . SER A 1 170 ? 2.658 13.630 -14.544 1.00 91.75 170 SER A C 1
ATOM 1286 O O . SER A 1 170 ? 3.141 14.731 -14.793 1.00 91.75 170 SER A O 1
ATOM 1288 N N . ALA A 1 171 ? 1.506 13.221 -15.091 1.00 93.25 171 ALA A N 1
ATOM 1289 C CA . ALA A 1 171 ? 0.705 14.028 -16.008 1.00 93.25 171 ALA A CA 1
ATOM 1290 C C . ALA A 1 171 ? -0.155 15.092 -15.301 1.00 93.25 171 ALA A C 1
ATOM 1292 O O . ALA A 1 171 ? -0.687 15.981 -15.967 1.00 93.25 171 ALA A O 1
ATOM 1293 N N . TYR A 1 172 ? -0.305 15.017 -13.975 1.00 93.56 172 TYR A N 1
ATOM 1294 C CA . TYR A 1 172 ? -1.118 15.947 -13.193 1.00 93.56 172 TYR A CA 1
ATOM 1295 C C . TYR A 1 172 ? -0.277 16.646 -12.115 1.00 93.56 172 TYR A C 1
ATOM 1297 O O . TYR A 1 172 ? 0.645 16.042 -11.565 1.00 93.56 172 TYR A O 1
ATOM 1305 N N . PRO A 1 173 ? -0.575 17.916 -11.781 1.00 94.56 173 PRO A N 1
ATOM 1306 C CA . PRO A 1 173 ? 0.123 18.611 -10.707 1.00 94.56 173 PRO A CA 1
ATOM 1307 C C . PRO A 1 173 ? -0.252 18.034 -9.336 1.00 94.56 173 PRO A C 1
ATOM 1309 O O . PRO A 1 173 ? -1.348 17.503 -9.135 1.00 94.56 173 PRO A O 1
ATOM 1312 N N . ALA A 1 174 ? 0.648 18.190 -8.363 1.00 93.69 174 ALA A N 1
ATOM 1313 C CA . ALA A 1 174 ? 0.383 17.808 -6.980 1.00 93.69 174 ALA A CA 1
ATOM 1314 C C . ALA A 1 174 ? -0.875 18.512 -6.432 1.00 93.69 174 ALA A C 1
ATOM 1316 O O . ALA A 1 174 ? -1.129 19.681 -6.723 1.00 93.69 174 ALA A O 1
ATOM 1317 N N . GLY A 1 175 ? -1.659 17.786 -5.631 1.00 92.56 175 GLY A N 1
ATOM 1318 C CA . GLY A 1 175 ? -2.927 18.270 -5.072 1.00 92.56 175 GLY A CA 1
ATOM 1319 C C . GLY A 1 175 ? -4.155 18.039 -5.961 1.00 92.56 175 GLY A C 1
ATOM 1320 O O . GLY A 1 175 ? -5.269 18.338 -5.533 1.00 92.56 175 GLY A O 1
ATOM 1321 N N . VAL A 1 176 ? -3.989 17.476 -7.163 1.00 95.81 176 VAL A N 1
ATOM 1322 C CA . VAL A 1 176 ? -5.103 17.118 -8.053 1.00 95.81 176 VAL A CA 1
ATOM 1323 C C . VAL A 1 176 ? -5.427 15.629 -7.955 1.00 95.81 176 VAL A C 1
ATOM 1325 O O . VAL A 1 176 ? -4.573 14.779 -8.184 1.00 95.81 176 VAL A O 1
ATOM 1328 N N . PHE A 1 177 ? -6.697 15.318 -7.685 1.00 94.75 177 PHE A N 1
ATOM 1329 C CA . PHE A 1 177 ? -7.249 13.967 -7.786 1.00 94.75 177 PHE A CA 1
ATOM 1330 C C . PHE A 1 177 ? -8.106 13.859 -9.051 1.00 94.75 177 PHE A C 1
ATOM 1332 O O . PHE A 1 177 ? -9.206 14.410 -9.116 1.00 94.75 177 PHE A O 1
ATOM 1339 N N . ALA A 1 178 ? -7.608 13.147 -10.062 1.00 94.50 178 ALA A N 1
ATOM 1340 C CA . ALA A 1 178 ? -8.356 12.863 -11.283 1.00 94.50 178 ALA A CA 1
ATOM 1341 C C . ALA A 1 178 ? -9.192 11.587 -11.102 1.00 94.50 178 ALA A C 1
ATOM 1343 O O . ALA A 1 178 ? -8.651 10.512 -10.855 1.00 94.50 178 ALA A O 1
ATOM 1344 N N . THR A 1 179 ? -10.518 11.695 -11.219 1.00 94.75 179 THR A N 1
ATOM 1345 C CA . THR A 1 179 ? -11.438 10.558 -11.055 1.00 94.75 179 THR A CA 1
ATOM 1346 C C . THR A 1 179 ? -12.533 10.584 -12.118 1.00 94.75 179 THR A C 1
ATOM 1348 O O . THR A 1 179 ? -12.847 11.635 -12.679 1.00 94.75 179 THR A O 1
ATOM 1351 N N . ARG A 1 180 ? -13.133 9.424 -12.406 1.00 93.81 180 ARG A N 1
ATOM 1352 C CA . ARG A 1 180 ? -14.360 9.324 -13.207 1.00 93.81 180 ARG A CA 1
ATOM 1353 C C . ARG A 1 180 ? -15.165 8.092 -12.812 1.00 93.81 180 ARG A C 1
ATOM 1355 O O . ARG A 1 180 ? -14.614 7.125 -12.297 1.00 93.81 180 ARG A O 1
ATOM 1362 N N . LYS A 1 181 ? -16.469 8.115 -13.091 1.00 96.69 181 LYS A N 1
ATOM 1363 C CA . LYS A 1 181 ? -17.322 6.923 -13.016 1.00 96.69 181 LYS A CA 1
ATOM 1364 C C . LYS A 1 181 ? -17.121 6.062 -14.268 1.00 96.69 181 LYS A C 1
ATOM 1366 O O . LYS A 1 181 ? -16.981 6.600 -15.363 1.00 96.69 181 LYS A O 1
A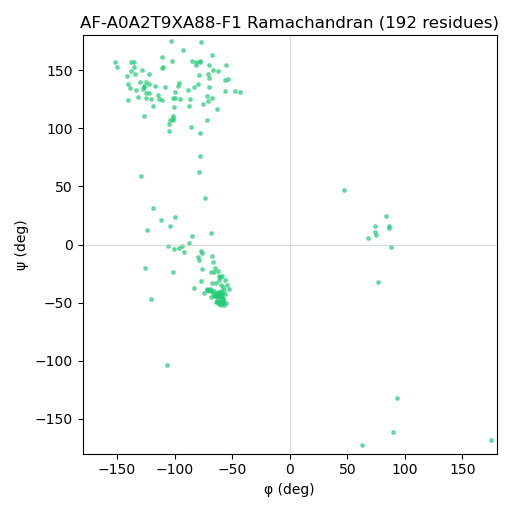TOM 1371 N N . GLY A 1 182 ? -17.209 4.743 -14.112 1.00 96.06 182 GLY A N 1
ATOM 1372 C CA . GLY A 1 182 ? -17.096 3.789 -15.217 1.00 96.06 182 GLY A CA 1
ATOM 1373 C C . GLY A 1 182 ? -15.650 3.344 -15.460 1.00 96.06 182 GLY A C 1
ATOM 1374 O O . GLY A 1 182 ? -14.822 3.487 -14.561 1.00 96.06 182 GLY A O 1
ATOM 1375 N N . PRO A 1 183 ? -15.339 2.787 -16.646 1.00 93.69 183 PRO A N 1
ATOM 1376 C CA . PRO A 1 183 ? -13.989 2.322 -16.983 1.00 93.69 183 PRO A CA 1
ATOM 1377 C C . PRO A 1 183 ? -12.974 3.440 -16.764 1.00 93.69 183 PRO A C 1
ATOM 1379 O O . PRO A 1 183 ? -13.311 4.561 -17.111 1.00 93.69 183 PRO A O 1
ATOM 1382 N N . LEU A 1 184 ? -11.756 3.188 -16.272 1.00 92.88 184 LEU A N 1
ATOM 1383 C CA . LEU A 1 184 ? -10.682 4.198 -16.126 1.00 92.88 184 LEU A CA 1
ATOM 1384 C C . LEU A 1 184 ? -9.430 3.824 -16.932 1.00 92.88 184 LEU A C 1
ATOM 1386 O O . LEU A 1 184 ? -8.938 4.652 -17.693 1.00 92.88 184 LEU A O 1
ATOM 1390 N N . MET A 1 185 ? -8.987 2.571 -16.818 1.00 91.56 185 MET A N 1
ATOM 1391 C CA . MET A 1 185 ? -7.873 1.983 -17.572 1.00 91.56 185 MET A CA 1
ATOM 1392 C C . MET A 1 185 ? -8.387 0.928 -18.564 1.00 91.56 185 MET A C 1
ATOM 1394 O O . MET A 1 185 ? -9.528 0.475 -18.450 1.00 91.56 185 MET A O 1
ATOM 1398 N N . ALA A 1 186 ? -7.570 0.585 -19.562 1.00 91.12 186 ALA A N 1
ATOM 1399 C CA . ALA A 1 186 ? -7.886 -0.443 -20.553 1.00 91.12 186 ALA A CA 1
ATOM 1400 C C . ALA A 1 186 ? -7.676 -1.861 -19.992 1.00 91.12 186 ALA A C 1
ATOM 1402 O O . ALA A 1 186 ? -6.906 -2.050 -19.053 1.00 91.12 186 ALA A O 1
ATOM 1403 N N . THR A 1 187 ? -8.330 -2.853 -20.596 1.00 88.75 187 THR A N 1
ATOM 1404 C CA . THR A 1 187 ? -8.077 -4.276 -20.324 1.00 88.75 187 THR A CA 1
ATOM 1405 C C . THR A 1 187 ? -6.939 -4.770 -21.223 1.00 88.75 187 THR A C 1
ATOM 1407 O O . THR A 1 187 ? -7.040 -4.595 -22.440 1.00 88.75 187 THR A O 1
ATOM 1410 N N . PRO A 1 188 ? -5.859 -5.353 -20.674 1.00 87.62 188 PRO A N 1
ATOM 1411 C CA . PRO A 1 188 ? -4.840 -6.021 -21.475 1.00 87.62 188 PRO A CA 1
ATOM 1412 C C . PRO A 1 188 ? -5.267 -7.460 -21.807 1.00 87.62 188 PRO A C 1
ATOM 1414 O O . PRO A 1 188 ? -5.701 -8.194 -20.926 1.00 87.62 188 PRO A O 1
ATOM 1417 N N . ASP A 1 189 ? -5.089 -7.872 -23.063 1.00 87.44 189 ASP A N 1
ATOM 1418 C CA . ASP A 1 189 ? -5.317 -9.242 -23.541 1.00 87.44 189 ASP A CA 1
ATOM 1419 C C . ASP A 1 189 ? -4.192 -9.655 -24.503 1.00 87.44 189 ASP A C 1
ATOM 1421 O O . ASP A 1 189 ? -3.640 -8.823 -25.229 1.00 87.44 189 ASP A O 1
ATOM 1425 N N . ALA A 1 190 ? -3.866 -10.950 -24.541 1.00 87.25 190 ALA A N 1
ATOM 1426 C CA . ALA A 1 190 ? -2.845 -11.509 -25.426 1.00 87.25 190 ALA A CA 1
ATOM 1427 C C . ALA A 1 190 ? -3.431 -12.601 -26.331 1.00 87.25 190 ALA A C 1
ATOM 1429 O O . ALA A 1 190 ? -4.189 -13.460 -25.884 1.00 87.25 190 ALA A O 1
ATOM 1430 N N . PHE A 1 191 ? -3.039 -12.609 -27.607 1.00 91.12 191 PHE A N 1
ATOM 1431 C CA . PHE A 1 191 ? -3.374 -13.673 -28.552 1.00 91.12 191 PHE A CA 1
ATOM 1432 C C . PHE A 1 191 ? -2.142 -14.075 -29.365 1.00 91.12 191 PHE A C 1
ATOM 1434 O O . PHE A 1 191 ? -1.230 -13.279 -29.588 1.00 91.12 191 PHE A O 1
ATOM 1441 N N . LYS A 1 192 ? -2.120 -15.328 -29.822 1.00 92.12 192 LYS A N 1
ATOM 1442 C CA . LYS A 1 192 ? -1.078 -15.871 -30.696 1.00 92.12 192 LYS A CA 1
ATOM 1443 C C . LYS A 1 192 ? -1.741 -16.444 -31.941 1.00 92.12 192 LYS A C 1
ATOM 1445 O O . LYS A 1 192 ? -2.625 -17.285 -31.824 1.00 92.12 192 LYS A O 1
ATOM 1450 N N . ILE A 1 193 ? -1.294 -16.003 -33.111 1.00 91.62 193 ILE A N 1
ATOM 1451 C CA . ILE A 1 193 ? -1.681 -16.591 -34.397 1.00 91.62 193 ILE A CA 1
ATOM 1452 C C . ILE A 1 193 ? -0.544 -17.516 -34.829 1.00 91.62 193 ILE A C 1
ATOM 1454 O O . ILE A 1 193 ? 0.624 -17.130 -34.756 1.00 91.62 193 ILE A O 1
ATOM 1458 N N . THR A 1 194 ? -0.888 -18.741 -35.217 1.00 87.56 194 THR A N 1
ATOM 1459 C CA . THR A 1 194 ? 0.041 -19.766 -35.715 1.00 87.56 194 THR A CA 1
ATOM 1460 C C . THR A 1 194 ? -0.263 -20.101 -37.155 1.00 87.56 194 THR A C 1
ATOM 1462 O O . THR A 1 194 ? -1.472 -20.247 -37.444 1.00 87.56 194 THR A O 1
#

Nearest PDB structures (foldseek):
  1ysj-assembly1_A  TM=9.704E-01  e=2.820E-19  Bacillus subtilis
  4ewt-assembly1_D  TM=9.722E-01  e=2.484E-19  Staphylococcus aureus subsp. aureus COL
  1ysj-assembly1_B  TM=9.691E-01  e=4.397E-19  Bacillus subtilis
  1xmb-assembly1_A  TM=9.656E-01  e=3.571E-18  Arabidopsis thaliana
  4ewt-assembly1_B  TM=9.606E-01  e=5.226E-18  Staphylococcus aureus subsp. aureus COL

Radius of gyration: 17.26 Å; Cα contacts (8 Å, |Δi|>4): 334; chains: 1; bounding box: 42×41×54 Å

Mean predicted aligned error: 3.11 Å

Solvent-accessible surface area (backbone atoms only — not comparable to full-atom values): 11031 Å² total; per-residue (Å²): 135,67,63,66,59,51,54,51,56,50,62,76,43,43,69,58,30,52,50,49,19,39,56,39,29,24,60,40,25,45,54,86,55,30,53,68,59,31,48,53,52,51,53,52,42,44,76,63,73,30,49,71,47,70,42,48,56,38,81,41,17,35,39,36,42,45,72,42,99,37,83,60,58,29,39,35,42,44,24,43,58,32,24,41,87,39,66,69,85,69,91,54,97,50,47,46,74,39,88,48,26,18,48,82,80,44,22,32,49,35,41,20,52,50,50,47,51,50,54,55,44,55,78,45,41,89,82,52,51,15,32,42,33,40,39,40,34,33,11,63,87,41,93,74,75,41,25,65,56,41,24,48,76,56,48,76,55,69,79,51,74,45,79,47,73,75,78,83,56,91,91,54,64,90,96,67,84,90,81,77,85,74,85,86,74,85,87,90,85,88,86,84,89,132

Sequence (194 aa):
MDIEKLKKDVLEIEDKIIEIRRKIHENPELSYKEYNTAKLVAETLKSLGIEVKVGVGLPTAVLGILKTSKPGKVVALRADMDALPVEEMTDLPFKSKIKGVMHACGHDTHVAMLLGGAMLLAKNIDMLSGEVRFIFQPAEEDGGLGGA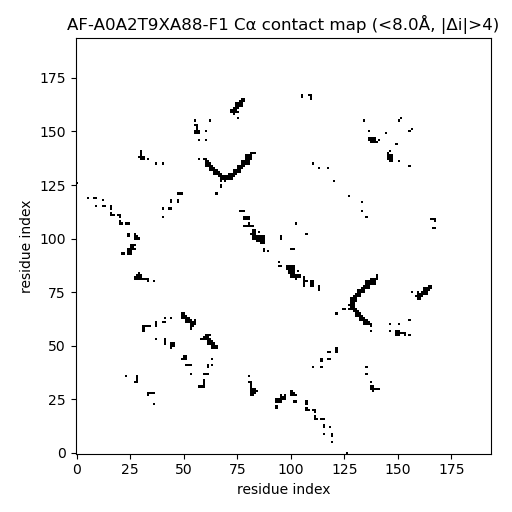KPMIDAGVMDGVDYVFGLHISSAYPAGVFATRKGPLMATPDAFKIT